Protein AF-A0A1J4W9E7-F1 (afdb_monomer_lite)

pLDDT: mean 83.33, std 12.16, range [41.5, 96.94]

Sequence (213 aa):
MGKENKIPTIEEMKEEALKIADGIPNLREKHKFMTEIRGITIEFSIIIEMCFNNLISATGKDLVMDHSKKEFHLVRGIRERENMPRFKT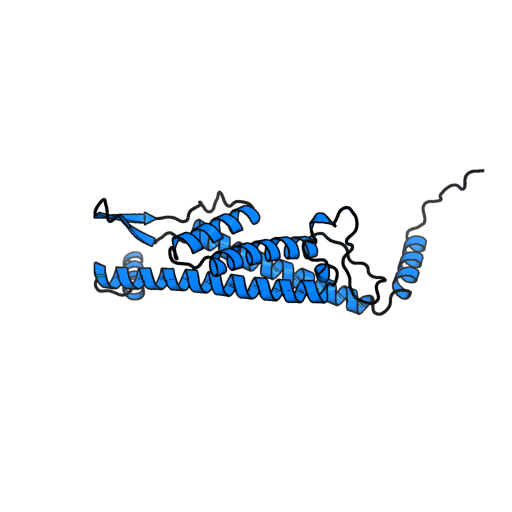KSRDMKKLIEDAFPKLGGEAKENLSVTLERFEALRDIFAHVPVKWDAQDLEFITDVPYKHFFKDQNWKNVLFANKEFVSNFQWLIDVILAYNQSILFKKEIYSRILLGKSQAEIQNEANGLKNE

Radius of gyration: 25.37 Å; chains: 1; bounding box: 59×33×89 Å

Secondary structure (DSSP, 8-state):
-----PPPPHHHHHHHHHHHHHTSTTHHHHHHHHHHHHHHHHHHHHHHHHHHHHHHHHS--EEEEETTTTEEEEEPPSS-GGG---HHHHHHHHHHHHHHH-TT--HHHHHHHHHHHHHHHHHHHHHHH--EETTSSS-EE--STTGGGG-SSGGGGBHHHHHHHHHHHHHHHHHHHHHHHHHHHHHHHHHHHHHHSS-HHHHHHHHHHTT--

Structure (mmCIF, N/CA/C/O backbone):
data_AF-A0A1J4W9E7-F1
#
_entry.id   AF-A0A1J4W9E7-F1
#
loop_
_atom_site.group_PDB
_atom_site.id
_atom_site.type_symbol
_atom_site.label_atom_id
_atom_site.label_alt_id
_atom_site.label_comp_id
_atom_site.label_asym_id
_atom_site.label_entity_id
_atom_site.label_seq_id
_atom_site.pdbx_PDB_ins_code
_atom_site.Cartn_x
_atom_site.Cartn_y
_atom_site.Cartn_z
_atom_site.occupancy
_atom_site.B_iso_or_equiv
_atom_site.auth_seq_id
_atom_site.auth_comp_id
_atom_site.auth_asym_id
_atom_site.auth_atom_id
_atom_site.pdbx_PDB_model_num
ATOM 1 N N . MET A 1 1 ? 24.518 -22.922 -46.795 1.00 41.50 1 MET A N 1
ATOM 2 C CA . MET A 1 1 ? 25.551 -22.635 -45.778 1.00 41.50 1 MET A CA 1
ATOM 3 C C . MET A 1 1 ? 24.892 -21.837 -44.670 1.00 41.50 1 MET A C 1
ATOM 5 O O . MET A 1 1 ? 24.574 -20.673 -44.883 1.00 41.50 1 MET A O 1
ATOM 9 N N . GLY A 1 2 ? 24.558 -22.491 -43.555 1.00 45.62 2 GLY A N 1
ATOM 10 C CA . GLY A 1 2 ? 24.018 -21.798 -42.386 1.00 45.62 2 GLY A CA 1
ATOM 11 C C . GLY A 1 2 ? 25.111 -20.912 -41.805 1.00 45.62 2 GLY A C 1
ATOM 12 O O . GLY A 1 2 ? 26.234 -21.381 -41.639 1.00 45.62 2 GLY A O 1
ATOM 13 N N . LYS A 1 3 ? 24.815 -19.633 -41.563 1.00 49.00 3 LYS A N 1
ATOM 14 C CA . LYS A 1 3 ? 25.707 -18.785 -40.772 1.00 49.00 3 LYS A CA 1
ATOM 15 C C . LYS A 1 3 ? 25.835 -19.456 -39.406 1.00 49.00 3 LYS A C 1
ATOM 17 O O . LYS A 1 3 ? 24.837 -19.569 -38.699 1.00 49.00 3 LYS A O 1
ATOM 22 N N . GLU A 1 4 ? 27.021 -19.956 -39.074 1.00 54.06 4 GLU A N 1
ATOM 23 C CA . GLU A 1 4 ? 27.336 -20.320 -37.697 1.00 54.06 4 GLU A CA 1
ATOM 24 C C . GLU A 1 4 ? 27.099 -19.064 -36.858 1.00 54.06 4 GLU A C 1
ATOM 26 O O . GLU A 1 4 ? 27.790 -18.057 -37.027 1.00 54.06 4 GLU A O 1
ATOM 31 N N . ASN A 1 5 ? 26.065 -19.088 -36.016 1.00 59.66 5 ASN A N 1
ATOM 32 C CA . ASN A 1 5 ? 25.833 -18.045 -35.028 1.00 59.66 5 ASN A CA 1
ATOM 33 C C . ASN A 1 5 ? 26.966 -18.145 -34.006 1.00 59.66 5 ASN A C 1
ATOM 35 O O . ASN A 1 5 ? 26.867 -18.856 -33.008 1.00 59.66 5 ASN A O 1
ATOM 39 N N . LYS A 1 6 ? 28.080 -17.485 -34.317 1.00 78.94 6 LYS A N 1
ATOM 40 C CA . LYS A 1 6 ? 29.224 -17.349 -33.428 1.00 78.94 6 LYS A CA 1
ATOM 41 C C . LYS A 1 6 ? 28.733 -16.625 -32.177 1.00 78.94 6 LYS A C 1
ATOM 43 O O . LYS A 1 6 ? 28.159 -15.544 -32.284 1.00 78.94 6 LYS A O 1
ATOM 48 N N . ILE A 1 7 ? 28.896 -17.252 -31.015 1.00 77.94 7 ILE A N 1
ATOM 49 C CA . ILE A 1 7 ? 28.555 -16.620 -29.739 1.00 77.94 7 ILE A CA 1
ATOM 50 C C . ILE A 1 7 ? 29.496 -15.414 -29.584 1.00 77.94 7 ILE A C 1
ATOM 52 O O . ILE A 1 7 ? 30.711 -15.617 -29.667 1.00 77.94 7 ILE A O 1
ATOM 56 N N . PRO A 1 8 ? 28.970 -14.187 -29.421 1.00 80.31 8 PRO A N 1
ATOM 57 C CA . PRO A 1 8 ? 29.802 -13.001 -29.280 1.00 80.31 8 PRO A CA 1
ATOM 58 C C . PRO A 1 8 ? 30.645 -13.075 -28.003 1.00 80.31 8 PRO A C 1
ATOM 60 O O . PRO A 1 8 ? 30.239 -13.651 -26.991 1.00 80.31 8 PRO A O 1
ATOM 63 N N . THR A 1 9 ? 31.841 -12.501 -28.067 1.00 90.00 9 THR A N 1
ATOM 64 C CA . THR A 1 9 ? 32.738 -12.336 -26.916 1.00 90.00 9 THR A CA 1
ATOM 65 C C . THR A 1 9 ? 32.177 -11.317 -25.919 1.00 90.00 9 THR A C 1
ATOM 67 O O . THR A 1 9 ? 31.312 -10.508 -26.257 1.00 90.00 9 THR A O 1
ATOM 70 N N . ILE A 1 10 ? 32.672 -11.327 -24.677 1.00 86.75 10 ILE A N 1
ATOM 71 C CA . ILE A 1 10 ? 32.229 -10.383 -23.634 1.00 86.75 10 ILE A CA 1
ATOM 72 C C . ILE A 1 10 ? 32.489 -8.936 -24.075 1.00 86.75 10 ILE A C 1
ATOM 74 O O . ILE A 1 10 ? 31.674 -8.047 -23.836 1.00 86.75 10 ILE A O 1
ATOM 78 N N . GLU A 1 11 ? 33.615 -8.707 -24.739 1.00 88.31 11 GLU A N 1
ATOM 79 C CA . GLU A 1 11 ? 34.043 -7.422 -25.271 1.00 88.31 11 GLU A CA 1
ATOM 80 C C . GLU A 1 11 ? 33.105 -6.941 -26.383 1.00 88.31 11 GLU A C 1
ATOM 82 O O . GLU A 1 11 ? 32.638 -5.804 -26.327 1.00 88.31 11 GLU A O 1
ATOM 87 N N . GLU A 1 12 ? 32.741 -7.816 -27.326 1.00 87.81 12 GLU A N 1
ATOM 88 C CA . GLU A 1 12 ? 31.766 -7.510 -28.384 1.00 87.81 12 GLU A CA 1
ATOM 89 C C . GLU A 1 12 ? 30.380 -7.202 -27.799 1.00 87.81 12 GLU A C 1
ATOM 91 O O . GLU A 1 12 ? 29.757 -6.207 -28.173 1.00 87.81 12 GLU A O 1
ATOM 96 N N . MET A 1 13 ? 29.925 -7.986 -26.814 1.00 86.06 13 MET A N 1
ATOM 97 C CA . MET A 1 13 ? 28.663 -7.728 -26.109 1.00 86.06 13 MET A CA 1
ATOM 98 C C . MET A 1 13 ? 28.687 -6.390 -25.360 1.00 86.06 13 MET A C 1
ATOM 100 O O . MET A 1 13 ? 27.683 -5.679 -25.319 1.00 86.06 13 MET A O 1
ATOM 104 N N . LYS A 1 14 ? 29.828 -6.026 -24.764 1.00 86.44 14 LYS A N 1
ATOM 105 C CA . LYS A 1 14 ? 30.004 -4.757 -24.051 1.00 86.44 14 LYS A CA 1
ATOM 106 C C . LYS A 1 14 ? 29.980 -3.568 -25.008 1.00 86.44 14 LYS A C 1
ATOM 108 O O . LYS A 1 14 ? 29.329 -2.570 -24.705 1.00 86.44 14 LYS A O 1
ATOM 113 N N . GLU A 1 15 ? 30.669 -3.656 -26.141 1.00 88.12 15 GLU A N 1
ATOM 114 C CA . GLU A 1 15 ? 30.650 -2.605 -27.163 1.00 88.12 15 GLU A CA 1
ATOM 115 C C . GLU A 1 15 ? 29.254 -2.411 -27.756 1.00 88.12 15 GLU A C 1
ATOM 117 O O . GLU A 1 15 ? 28.813 -1.277 -27.942 1.00 88.12 15 GLU A O 1
ATOM 122 N N . GLU A 1 16 ? 28.535 -3.500 -28.022 1.00 83.38 16 GLU A N 1
ATOM 123 C CA . GLU A 1 16 ? 27.165 -3.444 -28.528 1.00 83.38 16 GLU A CA 1
ATOM 124 C C . GLU A 1 16 ? 26.203 -2.847 -27.491 1.00 83.38 16 GLU A C 1
ATOM 126 O O . GLU A 1 16 ? 25.412 -1.963 -27.823 1.00 83.38 16 GLU A O 1
ATOM 131 N N . ALA A 1 17 ? 26.330 -3.225 -26.215 1.00 82.50 17 ALA A N 1
ATOM 132 C CA . ALA A 1 17 ? 25.547 -2.635 -25.130 1.00 82.50 17 ALA A CA 1
ATOM 133 C C . ALA A 1 17 ? 25.805 -1.127 -24.966 1.00 82.50 17 ALA A C 1
ATOM 135 O O . ALA A 1 17 ? 24.858 -0.370 -24.754 1.00 82.50 17 ALA A O 1
ATOM 136 N N . LEU A 1 18 ? 27.060 -0.680 -25.095 1.00 83.44 18 LEU A N 1
ATOM 137 C CA . LEU A 1 18 ? 27.412 0.744 -25.057 1.00 83.44 18 LEU A CA 1
ATOM 138 C C . LEU A 1 18 ? 26.816 1.504 -26.247 1.00 83.44 18 LEU A C 1
ATOM 140 O O . LEU A 1 18 ? 26.204 2.547 -26.045 1.00 83.44 18 LEU A O 1
ATOM 144 N N . LYS A 1 19 ? 26.892 0.948 -27.464 1.00 84.62 19 LYS A N 1
ATOM 145 C CA . LYS A 1 19 ? 26.264 1.547 -28.656 1.00 84.62 19 LYS A CA 1
ATOM 146 C C . LYS A 1 19 ? 24.752 1.705 -28.499 1.00 84.62 19 LYS A C 1
ATOM 148 O O . LYS A 1 19 ? 24.202 2.733 -28.885 1.00 84.62 19 LYS A O 1
ATOM 153 N N . ILE A 1 20 ? 24.079 0.703 -27.931 1.00 82.94 20 ILE A N 1
ATOM 154 C CA . ILE A 1 20 ? 22.640 0.772 -27.643 1.00 82.94 20 ILE A CA 1
ATOM 155 C C . ILE A 1 20 ? 22.362 1.841 -26.580 1.00 82.94 20 ILE A C 1
ATOM 157 O O . ILE A 1 20 ? 21.438 2.635 -26.741 1.00 82.94 20 ILE A O 1
ATOM 161 N N . ALA A 1 21 ? 23.164 1.884 -25.514 1.00 80.44 21 ALA A N 1
ATOM 162 C CA . ALA A 1 21 ? 23.003 2.843 -24.425 1.00 80.44 21 ALA A CA 1
ATOM 163 C C . ALA A 1 21 ? 23.175 4.299 -24.889 1.00 80.44 21 ALA A C 1
ATOM 165 O O . ALA A 1 21 ? 22.362 5.149 -24.523 1.00 80.44 21 ALA A O 1
ATOM 166 N N . ASP A 1 22 ? 24.175 4.570 -25.731 1.00 81.38 22 ASP A N 1
ATOM 167 C CA . ASP A 1 22 ? 24.447 5.899 -26.295 1.00 81.38 22 ASP A CA 1
ATOM 168 C C . ASP A 1 22 ? 23.319 6.387 -27.221 1.00 81.38 22 ASP A C 1
ATOM 170 O O . ASP A 1 22 ? 23.106 7.590 -27.372 1.00 81.38 22 ASP A O 1
ATOM 174 N N . GLY A 1 23 ? 22.554 5.463 -27.814 1.00 80.81 23 GLY A N 1
ATOM 175 C CA . GLY A 1 23 ? 21.396 5.769 -28.653 1.00 80.81 23 GLY A CA 1
ATOM 176 C C . GLY A 1 23 ? 20.126 6.159 -27.886 1.00 80.81 23 GLY A C 1
ATOM 177 O O . GLY A 1 23 ? 19.153 6.569 -28.518 1.00 80.81 23 GLY A O 1
ATOM 178 N N . ILE A 1 24 ? 20.100 6.040 -26.552 1.00 83.31 24 ILE A N 1
ATOM 179 C CA . ILE A 1 24 ? 18.907 6.308 -25.736 1.00 83.31 24 ILE A CA 1
ATOM 180 C C . ILE A 1 24 ? 19.019 7.685 -25.055 1.00 83.31 24 ILE A C 1
ATOM 182 O O . ILE A 1 24 ? 19.831 7.865 -24.141 1.00 83.31 24 ILE A O 1
ATOM 186 N N . PRO A 1 25 ? 18.153 8.657 -25.408 1.00 81.25 25 PRO A N 1
ATOM 187 C CA . PRO A 1 25 ? 18.175 9.979 -24.794 1.00 81.25 25 PRO A CA 1
ATOM 188 C C . PRO A 1 25 ? 17.954 9.923 -23.280 1.00 81.25 25 PRO A C 1
ATOM 190 O O . PRO A 1 25 ? 16.996 9.304 -22.798 1.00 81.25 25 PRO A O 1
ATOM 193 N N . ASN A 1 26 ? 18.826 10.615 -22.541 1.00 85.31 26 ASN A N 1
ATOM 194 C CA . ASN A 1 26 ? 18.775 10.778 -21.085 1.00 85.31 26 ASN A CA 1
ATOM 195 C C . ASN A 1 26 ? 18.717 9.448 -20.308 1.00 85.31 26 ASN A C 1
ATOM 197 O O . ASN A 1 26 ? 18.162 9.391 -19.208 1.00 85.31 26 ASN A O 1
ATOM 201 N N . LEU A 1 27 ? 19.302 8.368 -20.847 1.00 87.88 27 LEU A N 1
ATOM 202 C CA . LEU A 1 27 ? 19.257 7.031 -20.243 1.00 87.88 27 LEU A CA 1
ATOM 203 C C . LEU A 1 27 ? 19.710 7.022 -18.777 1.00 87.88 27 LEU A C 1
ATOM 205 O O . LEU A 1 27 ? 19.062 6.407 -17.933 1.00 87.88 27 LEU A O 1
ATOM 209 N N . ARG A 1 28 ? 20.795 7.738 -18.452 1.00 86.31 28 ARG A N 1
ATOM 210 C CA . ARG A 1 28 ? 21.319 7.824 -17.079 1.00 86.31 28 ARG A CA 1
ATOM 211 C C . ARG A 1 28 ? 20.309 8.445 -16.111 1.00 86.31 28 ARG A C 1
ATOM 213 O O . ARG A 1 28 ? 20.156 7.953 -14.994 1.00 86.31 28 ARG A O 1
ATOM 220 N N . GLU A 1 29 ? 19.626 9.506 -16.529 1.00 89.62 29 GLU A N 1
ATOM 221 C CA . GLU A 1 29 ? 18.614 10.193 -15.720 1.00 89.62 29 GLU A CA 1
ATOM 222 C C . GLU A 1 29 ? 17.372 9.319 -15.548 1.00 89.62 29 GLU A C 1
ATOM 224 O O . GLU A 1 29 ? 16.925 9.108 -14.420 1.00 89.62 29 GLU A O 1
ATOM 229 N N . LYS A 1 30 ? 16.886 8.715 -16.641 1.00 90.69 30 LYS A N 1
ATOM 230 C CA . LYS A 1 30 ? 15.777 7.751 -16.626 1.00 90.69 30 LYS A CA 1
ATOM 231 C C . LYS A 1 30 ? 16.063 6.571 -15.698 1.00 90.69 30 LYS A C 1
ATOM 233 O O . LYS A 1 30 ? 15.209 6.188 -14.904 1.00 90.69 30 LYS A O 1
ATOM 238 N N . HIS A 1 31 ? 17.270 6.008 -15.762 1.00 91.38 31 HIS A N 1
ATOM 239 C CA . HIS A 1 31 ? 17.676 4.891 -14.912 1.00 91.38 31 HIS A CA 1
ATOM 240 C C . HIS A 1 31 ? 17.726 5.285 -13.431 1.00 91.38 31 HIS A C 1
ATOM 242 O O . HIS A 1 31 ? 17.211 4.557 -12.578 1.00 91.38 31 HIS A O 1
ATOM 248 N N . LYS A 1 32 ? 18.318 6.446 -13.114 1.00 92.12 32 LYS A N 1
ATOM 249 C CA . LYS A 1 32 ? 18.359 6.975 -11.743 1.00 92.12 32 LYS A CA 1
ATOM 250 C C . LYS A 1 32 ? 16.943 7.162 -11.191 1.00 92.12 32 LYS A C 1
ATOM 252 O O . LYS A 1 32 ? 16.646 6.654 -10.115 1.00 92.12 32 LYS A O 1
ATOM 257 N N . PHE A 1 33 ? 16.070 7.798 -11.968 1.00 92.50 33 PHE A N 1
ATOM 258 C CA . PHE A 1 33 ? 14.671 8.023 -11.617 1.00 92.50 33 PHE A CA 1
ATOM 259 C C . PHE A 1 33 ? 13.895 6.715 -11.392 1.00 92.50 33 PHE A C 1
ATOM 261 O O . PHE A 1 33 ? 13.220 6.571 -10.375 1.00 92.50 33 PHE A O 1
ATOM 268 N N . MET A 1 34 ? 14.034 5.721 -12.280 1.00 94.31 34 MET A N 1
ATOM 269 C CA . MET A 1 34 ? 13.391 4.411 -12.088 1.00 94.31 34 MET A CA 1
ATOM 270 C C . MET A 1 34 ? 13.856 3.705 -10.821 1.00 94.31 34 MET A C 1
ATOM 272 O O . MET A 1 34 ? 13.045 3.092 -10.128 1.00 94.31 34 MET A O 1
ATOM 276 N N . THR A 1 35 ? 15.160 3.750 -10.549 1.00 93.12 35 THR A N 1
ATOM 277 C CA . THR A 1 35 ? 15.745 3.108 -9.367 1.00 93.12 35 THR A CA 1
ATOM 278 C C . THR A 1 35 ? 15.177 3.732 -8.096 1.00 93.12 35 THR A C 1
ATOM 280 O O . THR A 1 35 ? 14.762 3.013 -7.190 1.00 93.12 35 THR A O 1
ATOM 283 N N . GLU A 1 36 ? 15.097 5.062 -8.061 1.00 95.06 36 GLU A N 1
ATOM 284 C CA . GLU A 1 36 ? 14.539 5.821 -6.944 1.00 95.06 36 GLU A CA 1
ATOM 285 C C . GLU A 1 36 ? 13.058 5.497 -6.714 1.00 95.06 36 GLU A C 1
ATOM 287 O O . GLU A 1 36 ? 12.685 5.094 -5.615 1.00 95.06 36 GLU A O 1
ATOM 292 N N . ILE A 1 37 ? 12.221 5.571 -7.754 1.00 95.31 37 ILE A N 1
ATOM 293 C CA . ILE A 1 37 ? 10.780 5.307 -7.615 1.00 95.31 37 ILE A CA 1
ATOM 294 C C . ILE A 1 37 ? 10.500 3.867 -7.198 1.00 95.31 37 ILE A C 1
ATOM 296 O O . ILE A 1 37 ? 9.629 3.627 -6.361 1.00 95.31 37 ILE A O 1
ATOM 300 N N . ARG A 1 38 ? 11.230 2.892 -7.749 1.00 95.00 38 ARG A N 1
ATOM 301 C CA . ARG A 1 38 ? 11.085 1.496 -7.318 1.00 95.00 38 ARG A CA 1
ATOM 302 C C . ARG A 1 38 ? 11.492 1.321 -5.859 1.00 95.00 38 ARG A C 1
ATOM 304 O O . ARG A 1 38 ? 10.791 0.620 -5.135 1.00 95.00 38 ARG A O 1
ATOM 311 N N . GLY A 1 39 ? 12.564 1.986 -5.422 1.00 94.19 39 GLY A N 1
ATOM 312 C CA . GLY A 1 39 ? 12.974 2.020 -4.017 1.00 94.19 39 GLY A CA 1
ATOM 313 C C . GLY A 1 39 ? 11.869 2.559 -3.107 1.00 94.19 39 GLY A C 1
ATOM 314 O O . GLY A 1 39 ? 11.447 1.861 -2.188 1.00 94.19 39 GLY A O 1
ATOM 315 N N . ILE A 1 40 ? 11.328 3.738 -3.431 1.00 94.00 40 ILE A N 1
ATOM 316 C CA . ILE A 1 40 ? 10.219 4.371 -2.695 1.00 94.00 40 ILE A CA 1
ATOM 317 C C . ILE A 1 40 ? 8.986 3.462 -2.669 1.00 94.00 40 ILE A C 1
ATOM 319 O O . ILE A 1 40 ? 8.365 3.269 -1.626 1.00 94.00 40 ILE A O 1
ATOM 323 N N . THR A 1 41 ? 8.639 2.856 -3.805 1.00 94.81 41 THR A N 1
ATOM 324 C CA . THR A 1 41 ? 7.473 1.969 -3.914 1.00 94.81 41 THR A CA 1
ATOM 325 C C . THR A 1 41 ? 7.607 0.747 -3.008 1.00 94.81 41 THR A C 1
ATOM 327 O O . THR A 1 41 ? 6.644 0.357 -2.340 1.00 94.81 41 THR A O 1
ATOM 330 N N . ILE A 1 42 ? 8.801 0.149 -2.950 1.00 93.12 42 ILE A N 1
ATOM 331 C CA . ILE A 1 42 ? 9.104 -0.970 -2.051 1.00 93.12 42 ILE A CA 1
ATOM 332 C C . ILE A 1 42 ? 9.001 -0.517 -0.594 1.00 93.12 42 ILE A C 1
ATOM 334 O O . ILE A 1 42 ? 8.322 -1.175 0.192 1.00 93.12 42 ILE A O 1
ATOM 338 N N . GLU A 1 43 ? 9.622 0.607 -0.241 1.00 94.56 43 GLU A N 1
ATOM 339 C CA . GLU A 1 43 ? 9.603 1.149 1.119 1.00 94.56 43 GLU A CA 1
ATOM 340 C C . GLU A 1 43 ? 8.172 1.410 1.605 1.00 94.56 43 GLU A C 1
ATOM 342 O O . GLU A 1 43 ? 7.757 0.898 2.645 1.00 94.56 43 GLU A O 1
ATOM 347 N N . PHE A 1 44 ? 7.367 2.116 0.812 1.00 96.44 44 PHE A N 1
ATOM 348 C CA . PHE A 1 44 ? 5.974 2.422 1.143 1.00 96.44 44 PHE A CA 1
ATOM 349 C C . PHE A 1 44 ? 5.111 1.161 1.234 1.00 96.44 44 PHE A C 1
ATOM 351 O O . PHE A 1 44 ? 4.266 1.042 2.126 1.00 96.44 44 PHE A O 1
ATOM 358 N N . SER A 1 45 ? 5.359 0.177 0.366 1.00 94.00 45 SER A N 1
ATOM 359 C CA . SER A 1 45 ? 4.699 -1.130 0.446 1.00 94.00 45 SER A CA 1
ATOM 360 C C . SER A 1 45 ? 5.036 -1.865 1.742 1.00 94.00 45 SER A C 1
ATOM 362 O O . SER A 1 45 ? 4.140 -2.437 2.364 1.00 94.00 45 SER A O 1
ATOM 364 N N . ILE A 1 46 ? 6.299 -1.824 2.178 1.00 92.69 46 ILE A N 1
ATOM 365 C CA . ILE A 1 46 ? 6.739 -2.412 3.448 1.00 92.69 46 ILE A CA 1
ATOM 366 C C . ILE A 1 46 ? 6.068 -1.702 4.624 1.00 92.69 46 ILE A C 1
ATOM 368 O O . ILE A 1 46 ? 5.564 -2.381 5.515 1.00 92.69 46 ILE A O 1
ATOM 372 N N . ILE A 1 47 ? 5.996 -0.368 4.616 1.00 93.50 47 ILE A N 1
ATOM 373 C CA . ILE A 1 47 ? 5.337 0.410 5.676 1.00 93.50 47 ILE A CA 1
ATOM 374 C C . ILE A 1 47 ? 3.869 -0.010 5.821 1.00 93.50 47 ILE A C 1
ATOM 376 O O . ILE A 1 47 ? 3.450 -0.382 6.919 1.00 93.50 47 ILE A O 1
ATOM 380 N N . ILE A 1 48 ? 3.100 -0.033 4.725 1.00 93.38 48 ILE A N 1
ATOM 381 C CA . ILE A 1 48 ? 1.697 -0.486 4.747 1.00 93.38 48 ILE A CA 1
ATOM 382 C C . ILE A 1 48 ? 1.598 -1.925 5.252 1.00 93.38 48 ILE A C 1
ATOM 384 O O . ILE A 1 48 ? 0.752 -2.239 6.090 1.00 93.38 48 ILE A O 1
ATOM 388 N N . GLU A 1 49 ? 2.474 -2.810 4.781 1.00 91.25 49 GLU A N 1
ATOM 389 C CA . GLU A 1 49 ? 2.465 -4.210 5.187 1.00 91.25 49 GLU A CA 1
ATOM 390 C C . GLU A 1 49 ? 2.787 -4.389 6.679 1.00 91.25 49 GLU A C 1
ATOM 392 O O . GLU A 1 49 ? 2.150 -5.201 7.353 1.00 91.25 49 GLU A O 1
ATOM 397 N N . MET A 1 50 ? 3.716 -3.606 7.226 1.00 89.88 50 MET A N 1
ATOM 398 C CA . MET A 1 50 ? 4.020 -3.571 8.657 1.00 89.88 50 MET A CA 1
ATOM 399 C C . MET A 1 50 ? 2.845 -3.029 9.470 1.00 89.88 50 MET A C 1
ATOM 401 O O . MET A 1 50 ? 2.506 -3.609 10.505 1.00 89.88 50 MET A O 1
ATOM 405 N N . CYS A 1 51 ? 2.184 -1.969 8.998 1.00 89.00 51 CYS A N 1
ATOM 406 C CA . CYS A 1 51 ? 0.960 -1.457 9.607 1.00 89.00 51 CYS A CA 1
ATOM 407 C C . CYS A 1 51 ? -0.120 -2.541 9.646 1.00 89.00 51 CYS A C 1
ATOM 409 O O . CYS A 1 51 ? -0.640 -2.836 10.719 1.00 89.00 51 CYS A O 1
ATOM 411 N N . PHE A 1 52 ? -0.400 -3.211 8.526 1.00 89.25 52 PHE A N 1
ATOM 412 C CA . PHE A 1 52 ? -1.349 -4.324 8.493 1.00 89.25 52 PHE A CA 1
ATOM 413 C C . PHE A 1 52 ? -0.939 -5.449 9.437 1.00 89.25 52 PHE A C 1
ATOM 415 O O . PHE A 1 52 ? -1.784 -5.958 10.165 1.00 89.25 52 PHE A O 1
ATOM 422 N N . ASN A 1 53 ? 0.344 -5.818 9.488 1.00 86.44 53 ASN A N 1
ATOM 423 C CA . ASN A 1 53 ? 0.808 -6.860 10.399 1.00 86.44 53 ASN A CA 1
ATOM 424 C C . ASN A 1 53 ? 0.522 -6.515 11.853 1.00 86.44 53 ASN A C 1
ATOM 426 O O . ASN A 1 53 ? -0.028 -7.334 12.591 1.00 86.44 53 ASN A O 1
ATOM 430 N N . ASN A 1 54 ? 0.874 -5.299 12.255 1.00 82.69 54 ASN A N 1
ATOM 431 C CA . ASN A 1 54 ? 0.625 -4.820 13.603 1.00 82.69 54 ASN A CA 1
ATOM 432 C C . ASN A 1 54 ? -0.869 -4.787 13.896 1.00 82.69 54 ASN A C 1
ATOM 434 O O . ASN A 1 54 ? -1.283 -5.217 14.967 1.00 82.69 54 ASN A O 1
ATOM 438 N N . LEU A 1 55 ? -1.695 -4.355 12.949 1.00 80.19 55 LEU A N 1
ATOM 439 C CA . LEU A 1 55 ? -3.119 -4.227 13.210 1.00 80.19 55 LEU A CA 1
ATOM 440 C C . LEU A 1 55 ? -3.814 -5.587 13.258 1.00 80.19 55 LEU A C 1
ATOM 442 O O . LEU A 1 55 ? -4.529 -5.897 14.205 1.00 80.19 55 LEU A O 1
ATOM 446 N N . ILE A 1 56 ? -3.549 -6.455 12.301 1.00 80.25 56 ILE A N 1
ATOM 447 C CA . ILE A 1 56 ? -4.180 -7.772 12.223 1.00 80.25 56 ILE A CA 1
ATOM 448 C C . ILE A 1 56 ? -3.745 -8.659 13.398 1.00 80.25 56 ILE A C 1
ATOM 450 O O . ILE A 1 56 ? -4.552 -9.451 13.877 1.00 80.25 56 ILE A O 1
ATOM 454 N N . SER A 1 57 ? -2.508 -8.507 13.890 1.00 74.38 57 SER A N 1
ATOM 455 C CA . SER A 1 57 ? -1.971 -9.349 14.970 1.00 74.38 57 SER A CA 1
ATOM 456 C C . SER A 1 57 ? -2.030 -8.746 16.373 1.00 74.38 57 SER A C 1
ATOM 458 O O . SER A 1 57 ? -2.075 -9.482 17.359 1.00 74.38 57 SER A O 1
ATOM 460 N N . ALA A 1 58 ? -2.008 -7.418 16.493 1.00 65.25 58 ALA A N 1
ATOM 461 C CA . ALA A 1 58 ? -1.898 -6.717 17.772 1.00 65.25 58 ALA A CA 1
ATOM 462 C C . ALA A 1 58 ? -3.044 -5.735 18.047 1.00 65.25 58 ALA A C 1
ATOM 464 O O . ALA A 1 58 ? -3.143 -5.261 19.185 1.00 65.25 58 ALA A O 1
ATOM 465 N N . THR A 1 59 ? -3.950 -5.473 17.090 1.00 54.38 59 THR A N 1
ATOM 466 C CA . THR A 1 59 ? -5.223 -4.804 17.409 1.00 54.38 59 THR A CA 1
ATOM 467 C C . THR A 1 59 ? -6.095 -5.775 18.182 1.00 54.38 59 THR A C 1
ATOM 469 O O . THR A 1 59 ? -6.910 -6.501 17.629 1.00 54.38 59 THR A O 1
ATOM 472 N N . GLY A 1 60 ? -5.820 -5.870 19.474 1.00 45.00 60 GLY A N 1
ATOM 473 C CA . GLY A 1 60 ? -6.430 -6.897 20.289 1.00 45.00 60 GLY A CA 1
ATOM 474 C C . GLY A 1 60 ? -5.782 -7.136 21.651 1.00 45.00 60 GLY A C 1
ATOM 475 O O . GLY A 1 60 ? -5.656 -8.245 22.160 1.00 45.00 60 GLY A O 1
ATOM 476 N N . LYS A 1 61 ? -5.361 -6.060 22.292 1.00 52.38 61 LYS A N 1
ATOM 477 C CA . LYS A 1 61 ? -5.613 -5.974 23.729 1.00 52.38 61 LYS A CA 1
ATOM 478 C C . LYS A 1 61 ? -6.720 -4.953 23.890 1.00 52.38 61 LYS A C 1
ATOM 480 O O . LYS A 1 61 ? -6.464 -3.854 24.371 1.00 52.38 61 LYS A O 1
ATOM 485 N N . ASP A 1 62 ? -7.868 -5.228 23.278 1.00 53.88 62 ASP A N 1
ATOM 486 C CA . ASP A 1 62 ? -9.058 -4.405 23.452 1.00 53.88 62 ASP A CA 1
ATOM 487 C C . ASP A 1 62 ? -9.997 -5.156 24.384 1.00 53.88 62 ASP A C 1
ATOM 489 O O . ASP A 1 62 ? -10.267 -6.342 24.182 1.00 53.88 62 ASP A O 1
ATOM 493 N N . LEU A 1 63 ? -10.413 -4.476 25.448 1.00 56.25 63 LEU A N 1
ATOM 494 C CA . LEU A 1 63 ? -11.385 -4.994 26.391 1.00 56.25 63 LEU A CA 1
ATOM 495 C C . LEU A 1 63 ? -12.759 -4.709 25.782 1.00 56.25 63 LEU A C 1
ATOM 497 O O . LEU A 1 63 ? -13.214 -3.567 25.763 1.00 56.25 63 LEU A O 1
ATOM 501 N N . VAL A 1 64 ? -13.390 -5.724 25.205 1.00 57.12 64 VAL A N 1
ATOM 502 C CA . VAL A 1 64 ? -14.708 -5.597 24.584 1.00 57.12 64 VAL A CA 1
ATOM 503 C C . VAL A 1 64 ? -15.742 -6.162 25.540 1.00 57.12 64 VAL A C 1
ATOM 505 O O . VAL A 1 64 ? -15.627 -7.306 25.971 1.00 57.12 64 VAL A O 1
ATOM 508 N N . MET A 1 65 ? -16.751 -5.363 25.875 1.00 55.50 65 MET A N 1
ATOM 509 C CA . MET A 1 65 ? -17.886 -5.840 26.654 1.00 55.50 65 MET A CA 1
ATOM 510 C C . MET A 1 65 ? -18.828 -6.630 25.739 1.00 55.50 65 MET A C 1
ATOM 512 O O . MET A 1 65 ? -19.405 -6.072 24.805 1.00 55.50 65 MET A O 1
ATOM 516 N N . ASP A 1 66 ? -19.005 -7.920 26.003 1.00 59.41 66 ASP A N 1
ATOM 517 C CA . ASP A 1 66 ? -20.128 -8.679 25.465 1.00 59.41 66 ASP A CA 1
ATOM 518 C C . ASP A 1 66 ? -21.380 -8.252 26.236 1.00 59.41 66 ASP A C 1
ATOM 520 O O . ASP A 1 66 ? -21.591 -8.637 27.385 1.00 59.41 66 ASP A O 1
ATOM 524 N N . HIS A 1 67 ? -22.216 -7.421 25.613 1.00 53.34 67 HIS A N 1
ATOM 525 C CA . HIS A 1 67 ? -23.449 -6.929 26.229 1.00 53.34 67 HIS A CA 1
ATOM 526 C C . HIS A 1 67 ? -24.475 -8.037 26.504 1.00 53.34 67 HIS A C 1
ATOM 528 O O . HIS A 1 67 ? -25.289 -7.889 27.415 1.00 53.34 67 HIS A O 1
ATOM 534 N N . SER A 1 68 ? -24.440 -9.136 25.745 1.00 59.12 68 SER A N 1
ATOM 535 C CA . SER A 1 68 ? -25.358 -10.264 25.924 1.00 59.12 68 SER A CA 1
ATOM 536 C C . SER A 1 68 ? -24.978 -11.117 27.133 1.00 59.12 68 SER A C 1
ATOM 538 O O . SER A 1 68 ? -25.855 -11.567 27.868 1.00 59.12 68 SER A O 1
ATOM 540 N N . LYS A 1 69 ? -23.673 -11.270 27.384 1.00 67.69 69 LYS A N 1
ATOM 541 C CA . LYS A 1 69 ? -23.128 -12.046 28.509 1.00 67.69 69 LYS A CA 1
ATOM 542 C C . LYS A 1 69 ? -22.734 -11.198 29.715 1.00 67.69 69 LYS A C 1
ATOM 544 O O . LYS A 1 69 ? -22.510 -11.742 30.786 1.00 67.69 69 LYS A O 1
ATOM 549 N N . LYS A 1 70 ? -22.690 -9.871 29.561 1.00 70.31 70 LYS A N 1
ATOM 550 C CA . LYS A 1 70 ? -22.177 -8.901 30.546 1.00 70.31 70 LYS A CA 1
ATOM 551 C C . LYS A 1 70 ? -20.729 -9.185 30.975 1.00 70.31 70 LYS A C 1
ATOM 553 O O . LYS A 1 70 ? -20.353 -8.894 32.106 1.00 70.31 70 LYS A O 1
ATOM 558 N N . GLU A 1 71 ? -19.918 -9.722 30.069 1.00 59.97 71 GLU A N 1
ATOM 559 C CA . GLU A 1 71 ? -18.520 -10.086 30.322 1.00 59.97 71 GLU A CA 1
ATOM 560 C C . GLU A 1 71 ? -17.562 -9.217 29.508 1.00 59.97 71 GLU A C 1
ATOM 562 O O . GLU A 1 71 ? -17.909 -8.708 28.443 1.00 59.97 71 GLU A O 1
ATOM 567 N N . PHE A 1 72 ? -16.335 -9.061 30.004 1.00 57.94 72 PHE A N 1
ATOM 568 C CA . PHE A 1 72 ? -15.259 -8.393 29.282 1.00 57.94 72 PHE A CA 1
ATOM 569 C C . PHE A 1 72 ? -14.358 -9.427 28.613 1.00 57.94 72 PHE A C 1
ATOM 571 O O . PHE A 1 72 ? -13.687 -10.210 29.284 1.00 57.94 72 PHE A O 1
ATOM 578 N N . HIS A 1 73 ? -14.299 -9.400 27.286 1.00 56.78 73 HIS A N 1
ATOM 579 C CA . HIS A 1 73 ? -13.387 -10.225 26.510 1.00 56.78 73 HIS A CA 1
ATOM 580 C C . HIS A 1 73 ? -12.182 -9.416 26.063 1.00 56.78 73 HIS A C 1
ATOM 582 O O . HIS A 1 73 ? -12.304 -8.311 25.537 1.00 56.78 73 HIS A O 1
ATOM 588 N N . LEU A 1 74 ? -11.007 -10.018 26.214 1.00 59.09 74 LEU A N 1
ATOM 589 C CA . LEU A 1 74 ? -9.790 -9.522 25.598 1.00 59.09 74 LEU A CA 1
ATOM 590 C C . LEU A 1 74 ? -9.742 -10.081 24.175 1.00 59.09 74 LEU A C 1
ATOM 592 O O . LEU A 1 74 ? -9.295 -11.206 23.946 1.00 59.09 74 LEU A O 1
ATOM 596 N N . VAL A 1 75 ? -10.276 -9.326 23.221 1.00 56.38 75 VAL A N 1
ATOM 597 C CA . VAL A 1 75 ? -10.234 -9.727 21.810 1.00 56.38 75 VAL A CA 1
ATOM 598 C C . VAL A 1 75 ? -8.795 -9.576 21.363 1.00 56.38 75 VAL A C 1
ATOM 600 O O . VAL A 1 75 ? -8.298 -8.467 21.465 1.00 56.38 75 VAL A O 1
ATOM 603 N N . ARG A 1 76 ? -8.131 -10.652 20.919 1.00 58.09 76 ARG A N 1
ATOM 604 C CA . ARG A 1 76 ? -6.832 -10.598 20.221 1.00 58.09 76 ARG A CA 1
ATOM 605 C C . ARG A 1 76 ? -7.050 -10.229 18.755 1.00 58.09 76 ARG A C 1
ATOM 607 O O . ARG A 1 76 ? -8.164 -10.364 18.258 1.00 58.09 76 ARG A O 1
ATOM 614 N N . GLY A 1 77 ? -6.004 -9.734 18.086 1.00 63.56 77 GLY A N 1
ATOM 615 C CA . GLY A 1 77 ? -6.071 -9.455 16.652 1.00 63.56 77 GLY A CA 1
ATOM 616 C C . GLY A 1 77 ? -6.631 -10.658 15.890 1.00 63.56 77 GLY A C 1
ATOM 617 O O . GLY A 1 77 ? -6.525 -11.796 16.345 1.00 63.56 77 GLY A O 1
ATOM 618 N N . ILE A 1 78 ? -7.255 -10.418 14.740 1.00 73.56 78 ILE A N 1
ATOM 619 C CA . ILE A 1 78 ? -7.939 -11.463 13.962 1.00 73.56 78 ILE A CA 1
ATOM 620 C C . ILE A 1 78 ? -7.003 -12.573 13.451 1.00 73.56 78 ILE A C 1
ATOM 622 O O . ILE A 1 78 ? -7.491 -13.586 12.951 1.00 73.56 78 ILE A O 1
ATOM 626 N N . ARG A 1 79 ? -5.675 -12.411 13.571 1.00 73.69 79 ARG A N 1
ATOM 627 C CA . ARG A 1 79 ? -4.687 -13.476 13.341 1.00 73.69 79 ARG A CA 1
ATOM 628 C C . ARG A 1 79 ? -3.558 -13.454 14.362 1.00 73.69 79 ARG A C 1
ATOM 630 O O . ARG A 1 79 ? -3.248 -12.431 14.961 1.00 73.69 79 ARG A O 1
ATOM 637 N N . GLU A 1 80 ? -2.883 -14.587 14.496 1.00 71.31 80 GLU A N 1
ATOM 638 C CA . GLU A 1 80 ? -1.635 -14.691 15.250 1.00 71.31 80 GLU A CA 1
ATOM 639 C C . GLU A 1 80 ? -0.440 -14.193 14.428 1.00 71.31 80 GLU A C 1
ATOM 641 O O . GLU A 1 80 ? -0.421 -14.316 13.202 1.00 71.31 80 GLU A O 1
ATOM 646 N N . ARG A 1 81 ? 0.594 -13.674 15.107 1.00 72.12 81 ARG A N 1
ATOM 647 C CA . ARG A 1 81 ? 1.821 -13.172 14.455 1.00 72.12 81 ARG A CA 1
ATOM 648 C C . ARG A 1 81 ? 2.550 -14.234 13.634 1.00 72.12 81 ARG A C 1
ATOM 650 O O . ARG A 1 81 ? 3.142 -13.900 12.614 1.00 72.12 81 ARG A O 1
ATOM 657 N N . GLU A 1 82 ? 2.504 -15.487 14.071 1.00 73.12 82 GLU A N 1
ATOM 658 C CA . GLU A 1 82 ? 3.183 -16.609 13.410 1.00 73.12 82 GLU A CA 1
ATOM 659 C C . GLU A 1 82 ? 2.452 -17.067 12.135 1.00 73.12 82 GLU A C 1
ATOM 661 O O . GLU A 1 82 ? 3.062 -17.657 11.251 1.00 73.12 82 GLU A O 1
ATOM 666 N N . ASN A 1 83 ? 1.169 -16.711 11.986 1.00 77.12 83 ASN A N 1
ATOM 667 C CA . ASN A 1 83 ? 0.290 -17.145 10.896 1.00 77.12 83 ASN A CA 1
ATOM 668 C C . ASN A 1 83 ? -0.140 -15.976 9.990 1.00 77.12 83 ASN A C 1
ATOM 670 O O . ASN A 1 83 ? -1.292 -15.884 9.547 1.00 77.12 83 ASN A O 1
ATOM 674 N N . MET A 1 84 ? 0.785 -15.050 9.724 1.00 80.81 84 MET A N 1
ATOM 675 C CA . MET A 1 84 ? 0.501 -13.869 8.910 1.00 80.81 84 MET A CA 1
ATOM 676 C C . MET A 1 84 ? 0.419 -14.220 7.416 1.00 80.81 84 MET A C 1
ATOM 678 O O . MET A 1 84 ? 1.360 -14.785 6.858 1.00 80.81 84 MET A O 1
ATOM 682 N N . PRO A 1 85 ? -0.693 -13.887 6.734 1.00 83.88 85 PRO A N 1
ATOM 683 C CA . PRO A 1 85 ? -0.927 -14.324 5.365 1.00 83.88 85 PRO A CA 1
ATOM 684 C C . PRO A 1 85 ? -0.193 -13.421 4.362 1.00 83.88 85 PRO A C 1
ATOM 686 O O . PRO A 1 85 ? 0.524 -12.503 4.741 1.00 83.88 85 PRO A O 1
ATOM 689 N N . ARG A 1 86 ? -0.379 -13.642 3.057 1.00 87.81 86 ARG A N 1
ATOM 690 C CA . ARG A 1 86 ? 0.156 -12.750 2.008 1.00 87.81 86 ARG A CA 1
ATOM 691 C C . ARG A 1 86 ? -0.567 -11.397 1.984 1.00 87.81 86 ARG A C 1
ATOM 693 O O . ARG A 1 86 ? -1.706 -11.296 2.439 1.00 87.81 86 ARG A O 1
ATOM 700 N N . PHE A 1 87 ? 0.063 -10.383 1.383 1.00 84.88 87 PHE A N 1
ATOM 701 C CA . PHE A 1 87 ? -0.435 -8.999 1.331 1.00 84.88 87 PHE A CA 1
ATOM 702 C C . PHE A 1 87 ? -1.906 -8.872 0.904 1.00 84.88 87 PHE A C 1
ATOM 704 O O . PHE A 1 87 ? -2.686 -8.216 1.587 1.00 84.88 87 PHE A O 1
ATOM 711 N N . LYS A 1 88 ? -2.321 -9.569 -0.160 1.00 86.31 88 LYS A N 1
ATOM 712 C CA . LYS A 1 88 ? -3.714 -9.567 -0.640 1.00 86.31 88 LYS A CA 1
ATOM 713 C C . LYS A 1 88 ? -4.721 -9.991 0.434 1.00 86.31 88 LYS A C 1
ATOM 715 O O . LYS A 1 88 ? -5.790 -9.403 0.566 1.00 86.31 88 LYS A O 1
ATOM 720 N N . THR A 1 89 ? -4.385 -11.008 1.223 1.00 86.25 89 THR A N 1
ATOM 721 C CA . THR A 1 89 ? -5.230 -11.449 2.338 1.00 86.25 89 THR A CA 1
ATOM 722 C C . THR A 1 89 ? -5.201 -10.428 3.473 1.00 86.25 89 THR A C 1
ATOM 724 O O . THR A 1 89 ? -6.262 -10.103 3.992 1.00 86.25 89 THR A O 1
ATOM 727 N N . LYS A 1 90 ? -4.031 -9.848 3.790 1.00 88.56 90 LYS A N 1
ATOM 728 C CA . LYS A 1 90 ? -3.918 -8.766 4.788 1.00 88.56 90 LYS A CA 1
ATOM 729 C C . LYS A 1 90 ? -4.785 -7.558 4.427 1.00 88.56 90 LYS A C 1
ATOM 731 O O . LYS A 1 90 ? -5.457 -7.014 5.290 1.00 88.56 90 LYS A O 1
ATOM 736 N N . SER A 1 91 ? -4.812 -7.172 3.154 1.00 88.81 91 SER A N 1
ATOM 737 C CA . SER A 1 91 ? -5.657 -6.089 2.640 1.00 88.81 91 SER A CA 1
ATOM 738 C C . SER A 1 91 ? -7.149 -6.355 2.894 1.00 88.81 91 SER A C 1
ATOM 740 O O . SER A 1 91 ? -7.855 -5.503 3.432 1.00 88.81 91 SER A O 1
ATOM 742 N N . ARG A 1 92 ? -7.621 -7.579 2.619 1.00 88.88 92 ARG A N 1
ATOM 743 C CA . ARG A 1 92 ? -9.008 -7.994 2.908 1.00 88.88 92 ARG A CA 1
ATOM 744 C C . ARG A 1 92 ? -9.321 -8.009 4.401 1.00 88.88 92 ARG A C 1
ATOM 746 O O . ARG A 1 92 ? -10.387 -7.557 4.806 1.00 88.88 92 ARG A O 1
ATOM 753 N N . ASP A 1 93 ? -8.397 -8.526 5.201 1.00 87.50 93 ASP A N 1
ATOM 754 C CA . ASP A 1 93 ? -8.514 -8.561 6.657 1.00 87.50 93 ASP A CA 1
ATOM 755 C C . ASP A 1 93 ? -8.590 -7.142 7.240 1.00 87.50 93 ASP A C 1
ATOM 757 O O . ASP A 1 93 ? -9.455 -6.859 8.067 1.00 87.50 93 ASP A O 1
ATOM 761 N N . MET A 1 94 ? -7.740 -6.226 6.764 1.00 86.81 94 MET A N 1
ATOM 762 C CA . MET A 1 94 ? -7.754 -4.823 7.177 1.00 86.81 94 MET A CA 1
ATOM 763 C C . MET A 1 94 ? -9.053 -4.127 6.772 1.00 86.81 94 MET A C 1
ATOM 765 O O . MET A 1 94 ? -9.644 -3.418 7.584 1.00 86.81 94 MET A O 1
ATOM 769 N N . LYS A 1 95 ? -9.528 -4.353 5.540 1.00 88.94 95 LYS A N 1
ATOM 770 C CA . LYS A 1 95 ? -10.824 -3.838 5.084 1.00 88.94 95 LYS A CA 1
ATOM 771 C C . LYS A 1 95 ? -11.936 -4.253 6.046 1.00 88.94 95 LYS A C 1
ATOM 773 O O . LYS A 1 95 ? -12.683 -3.398 6.510 1.00 88.94 95 LYS A O 1
ATOM 778 N N . LYS A 1 96 ? -11.999 -5.545 6.381 1.00 86.44 96 LYS A N 1
ATOM 779 C CA . LYS A 1 96 ? -12.990 -6.074 7.321 1.00 86.44 96 LYS A CA 1
ATOM 780 C C . LYS A 1 96 ? -12.888 -5.395 8.690 1.00 86.44 96 LYS A C 1
ATOM 782 O O . LYS A 1 96 ? -13.903 -4.965 9.218 1.00 86.44 96 LYS A O 1
ATOM 787 N N . LEU A 1 97 ? -11.678 -5.239 9.233 1.00 82.94 97 LEU A N 1
ATOM 788 C CA . LEU A 1 97 ? -11.465 -4.552 10.513 1.00 82.94 97 LEU A CA 1
ATOM 789 C C . LEU A 1 97 ? -11.996 -3.111 10.507 1.00 82.94 97 LEU A C 1
ATOM 791 O O . LEU A 1 97 ? -12.651 -2.698 11.462 1.00 82.94 97 LEU A O 1
ATOM 795 N N . ILE A 1 98 ? -11.735 -2.350 9.441 1.00 83.75 98 ILE A N 1
ATOM 796 C CA . ILE A 1 98 ? -12.222 -0.969 9.308 1.00 83.75 98 ILE A CA 1
ATOM 797 C C . ILE A 1 98 ? -13.751 -0.954 9.216 1.00 83.75 98 ILE A C 1
ATOM 799 O O . ILE A 1 98 ? -14.401 -0.178 9.912 1.00 83.75 98 ILE A O 1
ATOM 803 N N . GLU A 1 99 ? -14.339 -1.816 8.387 1.00 84.56 99 GLU A N 1
ATOM 804 C CA . GLU A 1 99 ? -15.794 -1.898 8.226 1.00 84.56 99 GLU A CA 1
ATOM 805 C C . GLU A 1 99 ? -16.503 -2.307 9.528 1.00 84.56 99 GLU A C 1
ATOM 807 O O . GLU A 1 99 ? -17.543 -1.733 9.856 1.00 84.56 99 GLU A O 1
ATOM 812 N N . ASP A 1 100 ? -15.919 -3.231 10.295 1.00 80.50 100 ASP A N 1
ATOM 813 C CA . ASP A 1 100 ? -16.442 -3.686 11.587 1.00 80.50 100 ASP A CA 1
ATOM 814 C C . ASP A 1 100 ? -16.341 -2.587 12.664 1.00 80.50 100 ASP A C 1
ATOM 816 O O . ASP A 1 100 ? -17.253 -2.427 13.479 1.00 80.50 100 ASP A O 1
ATOM 820 N N . ALA A 1 101 ? -15.262 -1.794 12.666 1.00 76.81 101 ALA A N 1
ATOM 821 C CA . ALA A 1 101 ? -15.101 -0.666 13.589 1.00 76.81 101 ALA A CA 1
ATOM 822 C C . ALA A 1 101 ? -16.043 0.506 13.272 1.00 76.81 101 ALA A C 1
ATOM 824 O O . ALA A 1 101 ? -16.444 1.245 14.174 1.00 76.81 101 ALA A O 1
ATOM 825 N N . PHE A 1 102 ? -16.433 0.660 12.006 1.00 80.94 102 PHE A N 1
ATOM 826 C CA . PHE A 1 102 ? -17.304 1.732 11.538 1.00 80.94 102 PHE A CA 1
ATOM 827 C C . PHE A 1 102 ? -18.538 1.166 10.810 1.00 80.94 102 PHE A C 1
ATOM 829 O O . PHE A 1 102 ? -18.704 1.371 9.607 1.00 80.94 102 PHE A O 1
ATOM 836 N N . PRO A 1 103 ? -19.485 0.520 11.517 1.00 78.12 103 PRO A N 1
ATOM 837 C CA . PRO A 1 103 ? -20.612 -0.180 10.886 1.00 78.12 103 PRO A CA 1
ATOM 838 C C . PRO A 1 103 ? -21.546 0.745 10.087 1.00 78.12 103 PRO A C 1
ATOM 840 O O . PRO A 1 103 ? -22.257 0.296 9.189 1.00 78.12 103 PRO A O 1
ATOM 843 N N . LYS A 1 104 ? -21.529 2.050 10.392 1.00 81.06 104 LYS A N 1
ATOM 844 C CA . LYS A 1 104 ? -22.309 3.097 9.712 1.00 81.06 104 LYS A CA 1
ATOM 845 C C . LYS A 1 104 ? -21.562 3.775 8.554 1.00 81.06 104 LYS A C 1
ATOM 847 O O . LYS A 1 104 ? -22.028 4.805 8.076 1.00 81.06 104 LYS A O 1
ATOM 852 N N . LEU A 1 105 ? -20.413 3.248 8.115 1.00 81.56 105 LEU A N 1
ATOM 853 C CA . LEU A 1 105 ? -19.705 3.787 6.951 1.00 81.56 105 LEU A CA 1
ATOM 854 C C . LEU A 1 105 ? -20.635 3.772 5.724 1.00 81.56 105 LEU A C 1
ATOM 856 O O . LEU A 1 105 ? -21.238 2.738 5.415 1.00 81.56 105 LEU A O 1
ATOM 860 N N . GLY A 1 106 ? -20.748 4.906 5.028 1.00 85.00 106 GLY A N 1
ATOM 861 C CA . GLY A 1 106 ? -21.555 5.020 3.811 1.00 85.00 106 GLY A CA 1
ATOM 862 C C . GLY A 1 106 ? -21.039 4.131 2.673 1.00 85.00 106 GLY A C 1
ATOM 863 O O . GLY A 1 106 ? -19.866 3.755 2.656 1.00 85.00 106 GLY A O 1
ATOM 864 N N . GLY A 1 107 ? -21.912 3.806 1.711 1.00 85.81 107 GLY A N 1
ATOM 865 C CA . GLY A 1 107 ? -21.573 2.937 0.573 1.00 85.81 107 GLY A CA 1
ATOM 866 C C . GLY A 1 107 ? -20.378 3.446 -0.239 1.00 85.81 107 GLY A C 1
ATOM 867 O O . GLY A 1 107 ? -19.442 2.692 -0.480 1.00 85.81 107 GLY A O 1
ATOM 868 N N . GLU A 1 108 ? -20.359 4.745 -0.539 1.00 88.00 108 GLU A N 1
ATOM 869 C CA . GLU A 1 108 ? -19.264 5.409 -1.257 1.00 88.00 108 GLU A CA 1
ATOM 870 C C . GLU A 1 108 ? -17.913 5.268 -0.535 1.00 88.00 108 GLU A C 1
ATOM 872 O O . GLU A 1 108 ? -16.896 4.959 -1.147 1.00 88.00 108 GLU A O 1
ATOM 877 N N . ALA A 1 109 ? -17.889 5.417 0.793 1.00 85.38 109 ALA A N 1
ATOM 878 C CA . ALA A 1 109 ? -16.658 5.282 1.569 1.00 85.38 109 ALA A CA 1
ATOM 879 C C . ALA A 1 109 ? -16.118 3.838 1.560 1.00 85.38 109 ALA A C 1
ATOM 881 O O . ALA A 1 109 ? -14.905 3.628 1.490 1.00 85.38 109 ALA A O 1
ATOM 882 N N . LYS A 1 110 ? -17.009 2.836 1.593 1.00 87.38 110 LYS A N 1
ATOM 883 C CA . LYS A 1 110 ? -16.633 1.413 1.489 1.00 87.38 110 LYS A CA 1
ATOM 884 C C . LYS A 1 110 ? -16.101 1.067 0.100 1.00 87.38 110 LYS A C 1
ATOM 886 O O . LYS A 1 110 ? -15.138 0.303 -0.030 1.00 87.38 110 LYS A O 1
ATOM 891 N N . GLU A 1 111 ? -16.718 1.629 -0.933 1.00 90.81 111 GLU A N 1
ATOM 892 C CA . GLU A 1 111 ? -16.259 1.486 -2.310 1.00 90.81 111 GLU A CA 1
ATOM 893 C C . GLU A 1 111 ? -14.879 2.120 -2.488 1.00 90.81 111 GLU A C 1
ATOM 895 O O . GLU A 1 111 ? -13.955 1.431 -2.916 1.00 90.81 111 GLU A O 1
ATOM 900 N N . ASN A 1 112 ? -14.692 3.359 -2.028 1.00 91.31 112 ASN A N 1
ATOM 901 C CA . ASN A 1 112 ? -13.403 4.051 -2.069 1.00 91.31 112 ASN A CA 1
ATOM 902 C C . ASN A 1 112 ? -12.298 3.263 -1.355 1.00 91.31 112 ASN A C 1
ATOM 904 O O . ASN A 1 112 ? -11.220 3.087 -1.914 1.00 91.31 112 ASN A O 1
ATOM 908 N N . LEU A 1 113 ? -12.561 2.706 -0.166 1.00 91.19 113 LEU A N 1
ATOM 909 C CA . LEU A 1 113 ? -11.597 1.840 0.525 1.00 91.19 113 LEU A CA 1
ATOM 910 C C . LEU A 1 113 ? -11.207 0.622 -0.321 1.00 91.19 113 LEU A C 1
ATOM 912 O O . LEU A 1 113 ? -10.030 0.278 -0.421 1.00 91.19 113 LEU A O 1
ATOM 916 N N . SER A 1 114 ? -12.193 -0.025 -0.940 1.00 91.06 114 SER A N 1
ATOM 917 C CA . SER A 1 114 ? -11.974 -1.216 -1.766 1.00 91.06 114 SER A CA 1
ATOM 918 C C . SER A 1 114 ? -11.147 -0.890 -3.006 1.00 91.06 114 SER A C 1
ATOM 920 O O . SER A 1 114 ? -10.148 -1.553 -3.280 1.00 91.06 114 SER A O 1
ATOM 922 N N . VAL A 1 115 ? -11.536 0.165 -3.721 1.00 92.56 115 VAL A N 1
ATOM 923 C CA . VAL A 1 115 ? -10.867 0.621 -4.939 1.00 92.56 115 VAL A CA 1
ATOM 924 C C . VAL A 1 115 ? -9.432 1.042 -4.636 1.00 92.56 115 VAL A C 1
ATOM 926 O O . VAL A 1 115 ? -8.521 0.615 -5.341 1.00 92.56 115 VAL A O 1
ATOM 929 N N . THR A 1 116 ? -9.199 1.808 -3.569 1.00 94.56 116 THR A N 1
ATOM 930 C CA . THR A 1 116 ? -7.854 2.262 -3.191 1.00 94.56 116 THR A CA 1
ATOM 931 C C . THR A 1 116 ? -6.931 1.093 -2.846 1.00 94.56 116 THR A C 1
ATOM 933 O O . THR A 1 116 ? -5.794 1.048 -3.315 1.00 94.56 116 THR A O 1
ATOM 936 N N . LEU A 1 117 ? -7.410 0.104 -2.082 1.00 93.62 117 LEU A N 1
ATOM 937 C CA . LEU A 1 117 ? -6.628 -1.098 -1.768 1.00 93.62 117 LEU A CA 1
ATOM 938 C C . LEU A 1 117 ? -6.256 -1.892 -3.028 1.00 93.62 117 LEU A C 1
ATOM 940 O O . LEU A 1 117 ? -5.118 -2.345 -3.162 1.00 93.62 117 LEU A O 1
ATOM 944 N N . GLU A 1 118 ? -7.196 -2.047 -3.962 1.00 92.56 118 GLU A N 1
ATOM 945 C CA . GLU A 1 118 ? -6.946 -2.741 -5.226 1.00 92.56 118 GLU A CA 1
ATOM 946 C C . GLU A 1 118 ? -5.979 -1.991 -6.143 1.00 92.56 118 GLU A C 1
ATOM 948 O O . GLU A 1 118 ? -5.147 -2.621 -6.800 1.00 92.56 118 GLU A O 1
ATOM 953 N N . ARG A 1 119 ? -6.094 -0.660 -6.210 1.00 94.25 119 ARG A N 1
ATOM 954 C CA . ARG A 1 119 ? -5.182 0.196 -6.978 1.00 94.25 119 ARG A CA 1
ATOM 955 C C . ARG A 1 119 ? -3.775 0.143 -6.403 1.00 94.25 119 ARG A C 1
ATOM 957 O O . ARG A 1 119 ? -2.825 -0.012 -7.161 1.00 94.25 119 ARG A O 1
ATOM 964 N N . PHE A 1 120 ? -3.647 0.194 -5.078 1.00 95.06 120 PHE A N 1
ATOM 965 C CA . PHE A 1 120 ? -2.361 0.069 -4.398 1.00 95.06 120 PHE A CA 1
ATOM 966 C C . PHE A 1 120 ? -1.677 -1.275 -4.697 1.00 95.06 120 PHE A C 1
ATOM 968 O O . PHE A 1 120 ? -0.500 -1.287 -5.050 1.00 95.06 120 PHE A O 1
ATOM 975 N N . GLU A 1 121 ? -2.410 -2.396 -4.609 1.00 92.38 121 GLU A N 1
ATOM 976 C CA . GLU A 1 121 ? -1.892 -3.735 -4.951 1.00 92.38 121 GLU A CA 1
ATOM 977 C 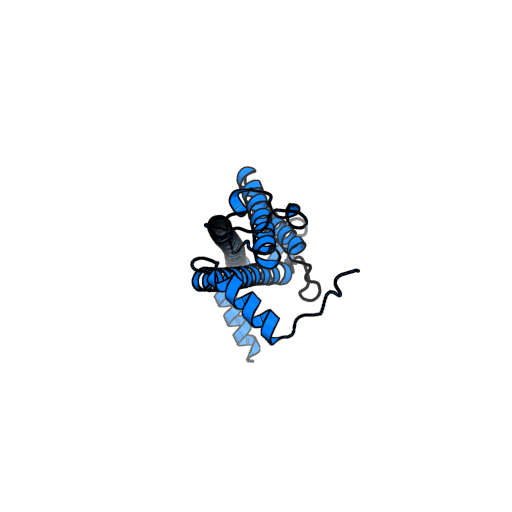C . GLU A 1 121 ? -1.421 -3.792 -6.411 1.00 92.38 121 GLU A C 1
ATOM 979 O O . GLU A 1 121 ? -0.291 -4.196 -6.676 1.00 92.38 121 GLU A O 1
ATOM 984 N N . ALA A 1 122 ? -2.247 -3.324 -7.350 1.00 92.88 122 ALA A N 1
ATOM 985 C CA . ALA A 1 122 ? -1.912 -3.364 -8.770 1.00 92.88 122 ALA A CA 1
ATOM 986 C C . ALA A 1 122 ? -0.691 -2.496 -9.112 1.00 92.88 122 ALA A C 1
ATOM 988 O O . ALA A 1 122 ? 0.214 -2.954 -9.804 1.00 92.88 122 ALA A O 1
ATOM 989 N N . LEU A 1 123 ? -0.630 -1.261 -8.605 1.00 95.81 123 LEU A N 1
ATOM 990 C CA . LEU A 1 123 ? 0.493 -0.355 -8.851 1.00 95.81 123 LEU A CA 1
ATOM 991 C C . LEU A 1 123 ? 1.791 -0.884 -8.233 1.00 95.81 123 LEU A C 1
ATOM 993 O O . LEU A 1 123 ? 2.831 -0.850 -8.891 1.00 95.81 123 LEU A O 1
ATOM 997 N N . ARG A 1 124 ? 1.738 -1.443 -7.016 1.00 94.56 124 ARG A N 1
ATOM 998 C CA . ARG A 1 124 ? 2.882 -2.136 -6.405 1.00 94.56 124 ARG A CA 1
ATOM 999 C C . ARG A 1 124 ? 3.413 -3.233 -7.328 1.00 94.56 124 ARG A C 1
ATOM 1001 O O . ARG A 1 124 ? 4.620 -3.294 -7.562 1.00 94.56 124 ARG A O 1
ATOM 1008 N N . ASP A 1 125 ? 2.528 -4.081 -7.844 1.00 92.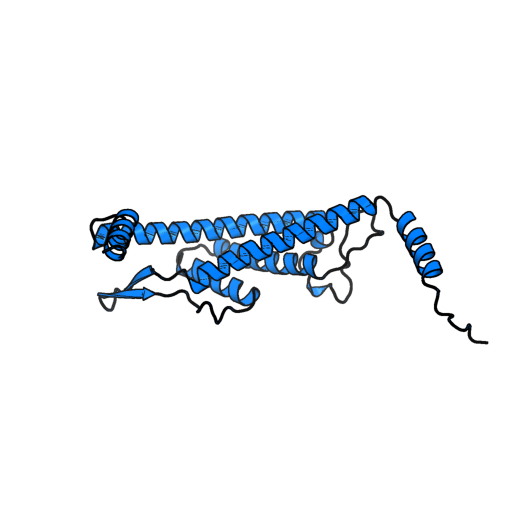81 125 ASP A N 1
ATOM 1009 C CA . ASP A 1 125 ? 2.916 -5.190 -8.714 1.00 92.81 125 ASP A CA 1
ATOM 1010 C C . ASP A 1 125 ? 3.503 -4.691 -10.045 1.00 92.81 125 ASP A C 1
ATOM 1012 O O . ASP A 1 125 ? 4.502 -5.240 -10.517 1.00 92.81 125 ASP A O 1
ATOM 1016 N N . ILE A 1 126 ? 2.959 -3.603 -10.611 1.00 95.44 126 ILE A N 1
ATOM 1017 C CA . ILE A 1 126 ? 3.521 -2.944 -11.802 1.00 95.44 126 ILE A CA 1
ATOM 1018 C C . ILE A 1 126 ? 4.972 -2.532 -11.545 1.00 95.44 126 ILE A C 1
ATOM 1020 O O . ILE A 1 126 ? 5.877 -2.936 -12.280 1.00 95.44 126 ILE A O 1
ATOM 1024 N N . PHE A 1 127 ? 5.219 -1.767 -10.480 1.00 95.62 127 PHE A N 1
ATOM 1025 C CA . PHE A 1 127 ? 6.559 -1.272 -10.163 1.00 95.62 127 PHE A CA 1
ATOM 1026 C C . PHE A 1 127 ? 7.551 -2.394 -9.838 1.00 95.62 127 PHE A C 1
ATOM 1028 O O . PHE A 1 127 ? 8.735 -2.263 -10.168 1.00 95.62 127 PHE A O 1
ATOM 1035 N N . ALA A 1 128 ? 7.085 -3.489 -9.231 1.00 91.88 128 ALA A N 1
ATOM 1036 C CA . ALA A 1 128 ? 7.914 -4.628 -8.849 1.00 91.88 128 ALA A CA 1
ATOM 1037 C C . ALA A 1 128 ? 8.276 -5.546 -10.027 1.00 91.88 128 ALA A C 1
ATOM 1039 O O . ALA A 1 128 ? 9.380 -6.093 -10.057 1.00 91.88 128 ALA A O 1
ATOM 1040 N N . HIS A 1 129 ? 7.363 -5.737 -10.983 1.00 91.12 129 HIS A N 1
ATOM 1041 C CA . HIS A 1 129 ? 7.469 -6.834 -11.949 1.00 91.12 129 HIS A CA 1
ATOM 1042 C C . HIS A 1 129 ? 7.535 -6.398 -13.409 1.00 91.12 129 HIS A C 1
ATOM 1044 O O . HIS A 1 129 ? 8.015 -7.173 -14.239 1.00 91.12 129 HIS A O 1
ATOM 1050 N N . VAL A 1 130 ? 7.078 -5.191 -13.747 1.00 94.88 130 VAL A N 1
ATOM 1051 C CA . VAL A 1 130 ? 6.933 -4.785 -15.146 1.00 94.88 130 VAL A CA 1
ATOM 1052 C C . VAL A 1 130 ? 8.191 -4.053 -15.631 1.00 94.88 130 VAL A C 1
ATOM 1054 O O . VAL A 1 130 ? 8.618 -3.071 -15.010 1.00 94.88 130 VAL A O 1
ATOM 1057 N N . PRO A 1 131 ? 8.823 -4.507 -16.730 1.00 93.12 131 PRO A N 1
ATOM 1058 C CA . PRO A 1 131 ? 9.939 -3.806 -17.349 1.00 93.12 131 PRO A CA 1
ATOM 1059 C C . PRO A 1 131 ? 9.524 -2.454 -17.937 1.00 93.12 131 PRO A C 1
ATOM 1061 O O . PRO A 1 131 ? 8.356 -2.208 -18.238 1.00 93.12 131 PRO A O 1
ATOM 1064 N N . VAL A 1 132 ? 10.514 -1.589 -18.141 1.00 93.38 132 VAL A N 1
ATOM 1065 C CA . VAL A 1 132 ? 10.328 -0.250 -18.707 1.00 93.38 132 VAL A CA 1
ATOM 1066 C C . VAL A 1 132 ? 10.883 -0.209 -20.123 1.00 93.38 132 VAL A C 1
ATOM 1068 O O . VAL A 1 132 ? 11.919 -0.807 -20.415 1.00 93.38 132 VAL A O 1
ATOM 1071 N N . LYS A 1 133 ? 10.190 0.511 -20.998 1.00 91.88 133 LYS A N 1
ATOM 1072 C CA . LYS A 1 133 ? 10.611 0.803 -22.359 1.00 91.88 133 LYS A CA 1
ATOM 1073 C C . LYS A 1 133 ? 11.585 1.988 -22.348 1.00 91.88 133 LYS A C 1
ATOM 1075 O O . LYS A 1 133 ? 11.177 3.144 -22.290 1.00 91.88 133 LYS A O 1
ATOM 1080 N N . TRP A 1 134 ? 12.886 1.696 -22.334 1.00 88.81 134 TRP A N 1
ATOM 1081 C CA . TRP A 1 134 ? 13.943 2.703 -22.152 1.00 88.81 134 TRP A CA 1
ATOM 1082 C C . TRP A 1 134 ? 14.091 3.675 -23.332 1.00 88.81 134 TRP A C 1
ATOM 1084 O O . TRP A 1 134 ? 14.426 4.844 -23.128 1.00 88.81 134 TRP A O 1
ATOM 1094 N N . ASP A 1 135 ? 13.804 3.198 -24.542 1.00 85.31 135 ASP A N 1
ATOM 1095 C CA . ASP A 1 135 ? 13.847 3.931 -25.811 1.00 85.31 135 ASP A CA 1
ATOM 1096 C C . ASP A 1 135 ? 12.645 4.867 -26.020 1.00 85.31 135 ASP A C 1
ATOM 1098 O O . ASP A 1 135 ? 12.673 5.711 -26.913 1.00 85.31 135 ASP A O 1
ATOM 1102 N N . ALA A 1 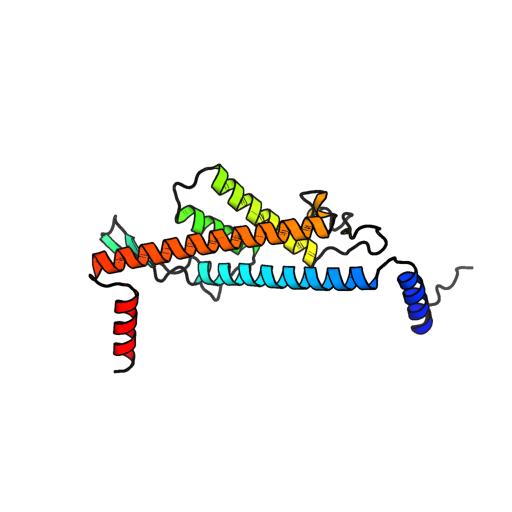136 ? 11.596 4.758 -25.200 1.00 85.50 136 ALA A N 1
ATOM 1103 C CA . ALA A 1 136 ? 10.449 5.652 -25.281 1.00 85.50 136 ALA A CA 1
ATOM 1104 C C . ALA A 1 136 ? 10.829 7.093 -24.889 1.00 85.50 136 ALA A C 1
ATOM 1106 O O . ALA A 1 136 ? 11.688 7.321 -24.031 1.00 85.50 136 ALA A O 1
ATOM 1107 N N . GLN A 1 137 ? 10.195 8.079 -25.535 1.00 81.56 137 GLN A N 1
ATOM 1108 C CA . GLN A 1 137 ? 10.416 9.500 -25.243 1.00 81.56 137 GLN A CA 1
ATOM 1109 C C . GLN A 1 137 ? 10.065 9.800 -23.781 1.00 81.56 137 GLN A C 1
ATOM 1111 O O . GLN A 1 137 ? 10.925 10.257 -23.025 1.00 81.56 137 GLN A O 1
ATOM 1116 N N . ASP A 1 138 ? 8.848 9.427 -23.387 1.00 84.69 138 ASP A N 1
ATOM 1117 C CA . ASP A 1 138 ? 8.417 9.366 -21.997 1.00 84.69 138 ASP A CA 1
ATOM 1118 C C . ASP A 1 138 ? 8.666 7.977 -21.420 1.00 84.69 138 ASP A C 1
ATOM 1120 O O . ASP A 1 138 ? 8.632 6.967 -22.119 1.00 84.69 138 ASP A O 1
ATOM 1124 N N . LEU A 1 139 ? 8.921 7.920 -20.117 1.00 91.31 139 LEU A N 1
ATOM 1125 C CA . LEU A 1 139 ? 9.207 6.668 -19.440 1.00 91.31 139 LEU A CA 1
ATOM 1126 C C . LEU A 1 139 ? 7.920 5.858 -19.270 1.00 91.31 139 LEU A C 1
ATOM 1128 O O . LEU A 1 139 ? 7.010 6.257 -18.537 1.00 91.31 139 LEU A O 1
ATOM 1132 N N . GLU A 1 140 ? 7.856 4.717 -19.949 1.00 94.25 140 GLU A N 1
ATOM 1133 C CA . GLU A 1 140 ? 6.659 3.885 -20.012 1.00 94.25 140 GLU A CA 1
ATOM 1134 C C . GLU A 1 140 ? 6.948 2.435 -19.635 1.00 94.25 140 GLU A C 1
ATOM 1136 O O . GLU A 1 140 ? 7.980 1.870 -19.994 1.00 94.25 140 GLU A O 1
ATOM 1141 N N . PHE A 1 141 ? 6.002 1.794 -18.961 1.00 95.31 141 PHE A N 1
ATOM 1142 C CA . PHE A 1 141 ? 6.023 0.354 -18.758 1.00 95.31 141 PHE A CA 1
ATOM 1143 C C . PHE A 1 141 ? 5.671 -0.407 -20.039 1.00 95.31 141 PHE A C 1
ATOM 1145 O O . PHE A 1 141 ? 4.880 0.048 -20.870 1.00 95.31 141 PHE A O 1
ATOM 1152 N N . ILE A 1 142 ? 6.219 -1.614 -20.171 1.00 93.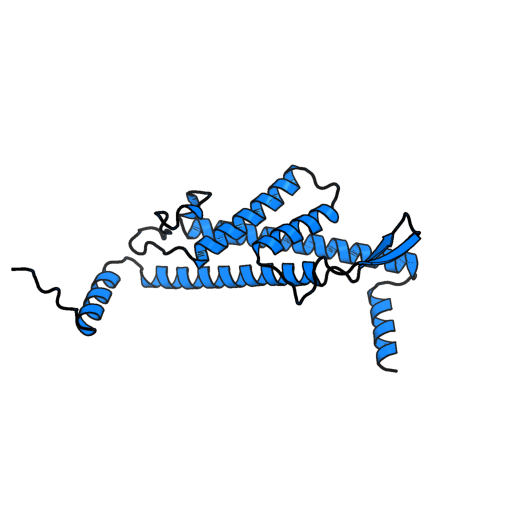44 142 ILE A N 1
ATOM 1153 C CA . ILE A 1 142 ? 5.819 -2.551 -21.222 1.00 93.44 142 ILE A CA 1
ATOM 1154 C C . ILE A 1 142 ? 4.452 -3.141 -20.854 1.00 93.44 142 ILE A C 1
ATOM 1156 O O . ILE A 1 142 ? 4.313 -3.825 -19.843 1.00 93.44 142 ILE A O 1
ATOM 1160 N N . THR A 1 143 ? 3.439 -2.877 -21.682 1.00 89.69 143 THR A N 1
ATOM 1161 C CA . THR A 1 143 ? 2.035 -3.275 -21.434 1.00 89.69 143 THR A CA 1
ATOM 1162 C C . THR A 1 143 ? 1.594 -4.504 -22.226 1.00 89.69 143 THR A C 1
ATOM 1164 O O . THR A 1 143 ? 0.479 -4.999 -22.045 1.00 89.69 143 THR A O 1
ATOM 1167 N N . ASP A 1 144 ? 2.473 -5.028 -23.078 1.00 87.81 144 ASP A N 1
ATOM 1168 C CA . ASP A 1 144 ? 2.219 -6.229 -23.862 1.00 87.81 144 ASP A CA 1
ATOM 1169 C C . ASP A 1 144 ? 2.195 -7.487 -22.981 1.00 87.81 144 ASP A C 1
ATOM 1171 O O . ASP A 1 144 ? 2.515 -7.472 -21.787 1.00 87.81 144 ASP A O 1
ATOM 1175 N N . VAL A 1 145 ? 1.788 -8.615 -23.566 1.00 80.31 145 VAL A N 1
ATOM 1176 C CA . VAL A 1 145 ? 1.876 -9.926 -22.908 1.00 80.31 145 VAL A CA 1
ATOM 1177 C C . VAL A 1 145 ? 3.341 -10.171 -22.504 1.00 80.31 145 VAL A C 1
ATOM 1179 O O . VAL A 1 145 ? 4.220 -9.996 -23.348 1.00 80.31 145 VAL A O 1
ATOM 1182 N N . PRO A 1 146 ? 3.636 -10.569 -21.249 1.00 84.69 146 PRO A N 1
ATOM 1183 C CA . PRO A 1 146 ? 2.729 -11.109 -20.224 1.00 84.69 146 PRO A CA 1
ATOM 1184 C C . PRO A 1 146 ? 2.119 -10.093 -19.239 1.00 84.69 146 PRO A C 1
ATOM 1186 O O . PRO A 1 146 ? 1.298 -10.484 -18.413 1.00 84.69 146 PRO A O 1
ATOM 1189 N N . TYR A 1 147 ? 2.469 -8.809 -19.300 1.00 86.81 147 TYR A N 1
ATOM 1190 C CA . TYR A 1 147 ? 2.196 -7.828 -18.238 1.00 86.81 147 TYR A CA 1
ATOM 1191 C C . TYR A 1 147 ? 0.837 -7.131 -18.327 1.00 86.81 147 TYR A C 1
ATOM 1193 O O . TYR A 1 147 ? 0.411 -6.501 -17.361 1.00 86.81 147 TYR A O 1
ATOM 1201 N N . LYS A 1 148 ? 0.118 -7.281 -19.445 1.00 85.88 148 LYS A N 1
ATOM 1202 C CA . LYS A 1 148 ? -1.188 -6.644 -19.698 1.00 85.88 148 LYS A CA 1
ATOM 1203 C C . LYS A 1 148 ? -2.182 -6.733 -18.532 1.00 85.88 148 LYS A C 1
ATOM 1205 O O . LYS A 1 148 ? -2.923 -5.791 -18.284 1.00 85.88 148 LYS A O 1
ATOM 1210 N N . HIS A 1 149 ? -2.199 -7.855 -17.814 1.00 85.88 149 HIS A N 1
ATOM 1211 C CA . HIS A 1 149 ? -3.135 -8.103 -16.715 1.00 85.88 149 HIS A CA 1
ATOM 1212 C C . HIS A 1 149 ? -2.924 -7.202 -15.484 1.00 85.88 149 HIS A C 1
ATOM 1214 O O . HIS A 1 149 ? -3.843 -7.072 -14.677 1.00 85.88 149 HIS A O 1
ATOM 1220 N N . PHE A 1 150 ? -1.755 -6.568 -15.343 1.00 83.12 150 PHE A N 1
ATOM 1221 C CA . PHE A 1 150 ? -1.490 -5.607 -14.271 1.00 83.12 150 PHE A CA 1
ATOM 1222 C C . PHE A 1 150 ? -2.150 -4.238 -14.521 1.00 83.12 150 PHE A C 1
ATOM 1224 O O . PHE A 1 150 ? -2.446 -3.509 -13.576 1.00 83.12 150 PHE A O 1
ATOM 1231 N N . PHE A 1 151 ? -2.429 -3.891 -15.781 1.00 90.56 151 PHE A N 1
ATOM 1232 C CA . PHE A 1 151 ? -2.909 -2.566 -16.179 1.00 90.56 151 PHE A CA 1
ATOM 1233 C C . PHE A 1 151 ? -4.439 -2.517 -16.230 1.00 90.56 151 PHE A C 1
ATOM 1235 O O . PHE A 1 151 ? -5.051 -2.755 -17.272 1.00 90.56 151 PHE A O 1
ATOM 1242 N N . LYS A 1 152 ? -5.063 -2.192 -15.089 1.00 87.12 152 LYS A N 1
ATOM 1243 C CA . LYS A 1 152 ? -6.508 -1.896 -15.014 1.00 87.12 152 LYS A CA 1
ATOM 1244 C C . LYS A 1 152 ? -6.851 -0.521 -15.605 1.00 87.12 152 LYS A C 1
ATOM 1246 O O . LYS A 1 152 ? -7.937 -0.355 -16.149 1.00 87.12 152 LYS A O 1
ATOM 1251 N N . ASP A 1 153 ? -5.918 0.427 -15.523 1.00 90.06 153 ASP A N 1
ATOM 1252 C CA . ASP A 1 153 ? -5.970 1.734 -16.182 1.00 90.06 153 ASP A CA 1
ATOM 1253 C C . ASP A 1 153 ? -4.810 1.839 -17.187 1.00 90.06 153 ASP A C 1
ATOM 1255 O O . ASP A 1 153 ? -3.660 1.531 -16.868 1.00 90.06 153 ASP A O 1
ATOM 1259 N N . GLN A 1 154 ? -5.110 2.270 -18.415 1.00 89.38 154 GLN A N 1
ATOM 1260 C CA . GLN A 1 154 ? -4.109 2.471 -19.466 1.00 89.38 154 GLN A CA 1
ATOM 1261 C C . GLN A 1 154 ? -3.146 3.619 -19.145 1.00 89.38 154 GLN A C 1
ATOM 1263 O O . GLN A 1 154 ? -1.991 3.583 -19.567 1.00 89.38 154 GLN A O 1
ATOM 1268 N N . ASN A 1 155 ? -3.571 4.600 -18.348 1.00 93.62 155 ASN A N 1
ATOM 1269 C CA . ASN A 1 155 ? -2.725 5.714 -17.927 1.00 93.62 155 ASN A CA 1
ATOM 1270 C C . ASN A 1 155 ? -1.553 5.251 -17.052 1.00 93.62 155 ASN A C 1
ATOM 1272 O O . ASN A 1 155 ? -0.501 5.891 -17.042 1.00 93.62 155 ASN A O 1
ATOM 1276 N N . TRP A 1 156 ? -1.678 4.098 -16.381 1.00 95.19 156 TRP A N 1
ATOM 1277 C CA . TRP A 1 156 ? -0.589 3.502 -15.600 1.00 95.19 156 TRP A CA 1
ATOM 1278 C C . TRP A 1 156 ? 0.592 3.052 -16.454 1.00 95.19 156 TRP A C 1
ATOM 1280 O O . TRP A 1 156 ? 1.659 2.791 -15.908 1.00 95.19 156 TRP A O 1
ATOM 1290 N N . LYS A 1 157 ? 0.443 2.992 -17.784 1.00 94.94 157 LYS A N 1
ATOM 1291 C CA . LYS A 1 157 ? 1.567 2.796 -18.705 1.00 94.94 157 LYS A CA 1
ATOM 1292 C C . LYS A 1 157 ? 2.637 3.867 -18.510 1.00 94.94 157 LYS A C 1
ATOM 1294 O O . LYS A 1 157 ? 3.819 3.553 -18.591 1.00 94.94 157 LYS A O 1
ATOM 1299 N N . ASN A 1 158 ? 2.243 5.108 -18.235 1.00 95.38 158 ASN A N 1
ATOM 1300 C CA . ASN A 1 158 ? 3.176 6.192 -17.965 1.00 95.38 158 ASN A CA 1
ATOM 1301 C C . ASN A 1 158 ? 3.703 6.090 -16.523 1.00 95.38 158 ASN A C 1
ATOM 1303 O O . ASN A 1 158 ? 2.931 6.151 -15.564 1.00 95.38 158 ASN A O 1
ATOM 1307 N N . VAL A 1 159 ? 5.026 5.982 -16.362 1.00 95.19 159 VAL A N 1
ATOM 1308 C CA . VAL A 1 159 ? 5.656 5.775 -15.046 1.00 95.19 159 VAL A CA 1
ATOM 1309 C C . VAL A 1 159 ? 5.365 6.928 -14.086 1.00 95.19 159 VAL A C 1
ATOM 1311 O O . VAL A 1 159 ? 5.103 6.698 -12.906 1.00 95.19 159 VAL A O 1
ATOM 1314 N N . LEU A 1 160 ? 5.397 8.173 -14.567 1.00 93.81 160 LEU A N 1
ATOM 1315 C CA . LEU A 1 160 ? 5.165 9.343 -13.721 1.00 93.81 160 LEU A CA 1
ATOM 1316 C C . LEU A 1 160 ? 3.717 9.385 -13.220 1.00 93.81 160 LEU A C 1
ATOM 1318 O O . LEU A 1 160 ? 3.483 9.697 -12.052 1.00 93.81 160 LEU A O 1
ATOM 1322 N N . PHE A 1 161 ? 2.757 9.060 -14.088 1.00 95.62 161 PHE A N 1
ATOM 1323 C CA . PHE A 1 161 ? 1.347 8.961 -13.717 1.00 95.62 161 PHE A CA 1
ATOM 1324 C C . PHE A 1 161 ? 1.124 7.846 -12.688 1.00 95.62 161 PHE A C 1
ATOM 1326 O O . PHE A 1 161 ? 0.581 8.107 -11.615 1.00 95.62 161 PHE A O 1
ATOM 1333 N N . ALA A 1 162 ? 1.627 6.638 -12.965 1.00 96.44 162 ALA A N 1
ATOM 1334 C CA . ALA A 1 162 ? 1.542 5.502 -12.051 1.00 96.44 162 ALA A CA 1
ATOM 1335 C C . ALA A 1 162 ? 2.161 5.812 -10.678 1.00 96.44 162 ALA A C 1
ATOM 1337 O O . ALA A 1 162 ? 1.593 5.454 -9.650 1.00 96.44 162 ALA A O 1
ATOM 1338 N N . ASN A 1 163 ? 3.295 6.521 -10.644 1.00 96.25 163 ASN A N 1
ATOM 1339 C CA . ASN A 1 163 ? 3.947 6.911 -9.394 1.00 96.25 163 ASN A CA 1
ATOM 1340 C C . ASN A 1 163 ? 3.099 7.907 -8.592 1.00 96.25 163 ASN A C 1
ATOM 1342 O O . ASN A 1 163 ? 2.912 7.733 -7.391 1.00 96.25 163 ASN A O 1
ATOM 1346 N N . LYS A 1 164 ? 2.551 8.939 -9.248 1.00 96.31 164 LYS A N 1
ATOM 1347 C CA . LYS A 1 164 ? 1.662 9.911 -8.589 1.00 96.31 164 LYS A CA 1
ATOM 1348 C C . LYS A 1 164 ? 0.443 9.228 -7.984 1.00 96.31 164 LYS A C 1
ATOM 1350 O O . LYS A 1 164 ? 0.097 9.503 -6.836 1.00 96.31 164 LYS A O 1
ATOM 1355 N N . GLU A 1 165 ? -0.177 8.321 -8.732 1.00 96.19 165 GLU A N 1
ATOM 1356 C CA . GLU A 1 165 ? -1.288 7.541 -8.205 1.00 96.19 165 GLU A CA 1
ATOM 1357 C C . GLU A 1 165 ? -0.851 6.642 -7.052 1.00 96.19 165 GLU A C 1
ATOM 1359 O O . GLU A 1 165 ? -1.530 6.609 -6.030 1.00 96.19 165 GLU A O 1
ATOM 1364 N N . PHE A 1 166 ? 0.286 5.952 -7.155 1.00 96.94 166 PHE A N 1
ATOM 1365 C CA . PHE A 1 166 ? 0.772 5.081 -6.086 1.00 96.94 166 PHE A CA 1
ATOM 1366 C C . PHE A 1 166 ? 0.968 5.854 -4.776 1.00 96.94 166 PHE A C 1
ATOM 1368 O O . PHE A 1 166 ? 0.450 5.443 -3.739 1.00 96.94 166 PHE A O 1
ATOM 1375 N N . VAL A 1 167 ? 1.636 7.010 -4.832 1.00 96.44 167 VAL A N 1
ATOM 1376 C CA . VAL A 1 167 ? 1.856 7.879 -3.665 1.00 96.44 167 VAL A CA 1
ATOM 1377 C C . VAL A 1 167 ? 0.532 8.403 -3.101 1.00 96.44 167 VAL A C 1
ATOM 1379 O O . VAL A 1 167 ? 0.351 8.426 -1.885 1.00 96.44 167 VAL A O 1
ATOM 1382 N N . SER A 1 168 ? -0.425 8.771 -3.958 1.00 96.38 168 SER A N 1
ATOM 1383 C CA . SER A 1 168 ? -1.750 9.217 -3.513 1.00 96.38 168 SER A CA 1
ATOM 1384 C C . SER A 1 168 ? -2.537 8.101 -2.814 1.00 96.38 168 SER A C 1
ATOM 1386 O O . SER A 1 168 ? -3.093 8.337 -1.741 1.00 96.38 168 SER A O 1
ATOM 1388 N N . ASN A 1 169 ? -2.542 6.884 -3.372 1.00 96.31 169 ASN A N 1
ATOM 1389 C CA . ASN A 1 169 ? -3.178 5.722 -2.746 1.00 96.31 169 ASN A CA 1
ATOM 1390 C C . ASN A 1 169 ? -2.485 5.370 -1.417 1.00 96.31 169 ASN A C 1
ATOM 1392 O O . ASN A 1 169 ? -3.166 5.091 -0.433 1.00 96.31 169 ASN A O 1
ATOM 1396 N N . PHE A 1 170 ? -1.148 5.416 -1.363 1.00 96.00 170 PHE A N 1
ATOM 1397 C CA . PHE A 1 170 ? -0.379 5.206 -0.133 1.00 96.00 170 PHE A CA 1
ATOM 1398 C C . PHE A 1 170 ? -0.793 6.184 0.968 1.00 96.00 170 PHE A C 1
ATOM 1400 O O . PHE A 1 170 ? -1.149 5.746 2.062 1.00 96.00 170 PHE A O 1
ATOM 1407 N N . GLN A 1 171 ? -0.782 7.489 0.674 1.00 96.12 171 GLN A N 1
ATOM 1408 C CA . GLN A 1 171 ? -1.118 8.522 1.652 1.00 96.12 171 GLN A CA 1
ATOM 1409 C C . GLN A 1 171 ? -2.527 8.307 2.204 1.00 96.12 171 GLN A C 1
ATOM 1411 O O . GLN A 1 171 ? -2.719 8.262 3.417 1.00 96.12 171 GLN A O 1
ATOM 1416 N N . TRP A 1 172 ? -3.494 8.068 1.316 1.00 95.25 172 TRP A N 1
ATOM 1417 C CA . TRP A 1 172 ? -4.872 7.824 1.719 1.00 95.25 172 TRP A CA 1
ATOM 1418 C C . TRP A 1 172 ? -5.007 6.584 2.616 1.00 95.25 172 TRP A C 1
ATOM 1420 O O . TRP A 1 172 ? -5.701 6.622 3.631 1.00 95.25 172 TRP A O 1
ATOM 1430 N N . LEU A 1 173 ? -4.320 5.483 2.285 1.00 94.44 173 LEU A N 1
ATOM 1431 C CA . LEU A 1 173 ? -4.335 4.272 3.111 1.00 94.44 173 LEU A CA 1
ATOM 1432 C C . LEU A 1 173 ? -3.721 4.509 4.492 1.00 94.44 173 LEU A C 1
ATOM 1434 O O . LEU A 1 173 ? -4.270 4.026 5.483 1.00 94.44 173 LEU A O 1
ATOM 1438 N N . ILE A 1 174 ? -2.617 5.254 4.575 1.00 93.75 174 ILE A N 1
ATOM 1439 C CA . ILE A 1 174 ? -2.013 5.636 5.856 1.00 93.75 174 ILE A CA 1
ATOM 1440 C C . ILE A 1 174 ? -2.984 6.474 6.683 1.00 93.75 174 ILE A C 1
ATOM 1442 O O . ILE A 1 174 ? -3.174 6.176 7.862 1.00 93.75 174 ILE A O 1
ATOM 1446 N N . ASP A 1 175 ? -3.651 7.456 6.082 1.00 91.94 175 ASP A N 1
ATOM 1447 C CA . ASP A 1 175 ? -4.603 8.316 6.787 1.00 91.94 175 ASP A CA 1
ATOM 1448 C C . ASP A 1 175 ? -5.772 7.505 7.364 1.00 91.94 175 ASP A C 1
ATOM 1450 O O . ASP A 1 175 ? -6.146 7.673 8.527 1.00 91.94 175 ASP A O 1
ATOM 1454 N N . VAL A 1 176 ? -6.301 6.548 6.596 1.00 89.94 176 VAL A N 1
ATOM 1455 C CA . VAL A 1 176 ? -7.356 5.638 7.066 1.00 89.94 176 VAL A CA 1
ATOM 1456 C C . VAL A 1 176 ? -6.867 4.737 8.199 1.00 89.94 176 VAL A C 1
ATOM 1458 O O . VAL A 1 176 ? -7.571 4.555 9.195 1.00 89.94 176 VAL A O 1
ATOM 1461 N N . ILE A 1 177 ? -5.655 4.190 8.089 1.00 88.44 177 ILE A N 1
ATOM 1462 C CA . ILE A 1 177 ? -5.041 3.378 9.147 1.00 88.44 177 ILE A CA 1
ATOM 1463 C C . ILE A 1 177 ? -4.856 4.199 10.432 1.00 88.44 177 ILE A C 1
ATOM 1465 O O . ILE A 1 177 ? -5.131 3.708 11.531 1.00 88.44 177 ILE A O 1
ATOM 1469 N N . LEU A 1 178 ? -4.402 5.447 10.316 1.00 88.19 178 LEU A N 1
ATOM 1470 C CA . LEU A 1 178 ? -4.235 6.354 11.449 1.00 88.19 178 LEU A CA 1
ATOM 1471 C C . LEU A 1 178 ? -5.581 6.682 12.099 1.00 88.19 178 LEU A C 1
ATOM 1473 O O . LEU A 1 178 ? -5.693 6.589 13.322 1.00 88.19 178 LEU A O 1
ATOM 1477 N N . ALA A 1 179 ? -6.611 6.979 11.306 1.00 85.12 179 ALA A N 1
ATOM 1478 C CA . ALA A 1 179 ? -7.961 7.233 11.806 1.00 85.12 179 ALA A CA 1
ATOM 1479 C C . ALA A 1 179 ? -8.540 6.012 12.544 1.00 85.12 179 ALA A C 1
ATOM 1481 O O . ALA A 1 179 ? -9.100 6.142 13.636 1.00 85.12 179 ALA A O 1
ATOM 1482 N N . TYR A 1 180 ? -8.348 4.811 11.993 1.00 84.81 180 TYR A N 1
ATOM 1483 C CA . TYR A 1 180 ? -8.723 3.560 12.652 1.00 84.81 180 TYR A CA 1
ATOM 1484 C C . TYR A 1 180 ? -8.005 3.393 14.001 1.00 84.81 180 TYR A C 1
ATOM 1486 O O . TYR A 1 180 ? -8.646 3.148 15.023 1.00 84.81 180 TYR A O 1
ATOM 1494 N N . ASN A 1 181 ? -6.686 3.605 14.041 1.00 82.81 181 ASN A N 1
ATOM 1495 C CA . ASN A 1 181 ? -5.909 3.538 15.281 1.00 82.81 181 ASN A CA 1
ATOM 1496 C C . ASN A 1 181 ? -6.383 4.540 16.336 1.00 82.81 181 ASN A C 1
ATOM 1498 O O . ASN A 1 181 ? -6.542 4.181 17.504 1.00 82.81 181 ASN A O 1
ATOM 1502 N N . GLN A 1 182 ? -6.630 5.785 15.934 1.00 83.25 182 GLN A N 1
ATOM 1503 C CA . GLN A 1 182 ? -7.136 6.826 16.824 1.00 83.25 182 GLN A CA 1
ATOM 1504 C C . GLN A 1 182 ? -8.496 6.449 17.414 1.00 83.25 182 GLN A C 1
ATOM 1506 O O . GLN A 1 182 ? -8.696 6.597 18.619 1.00 83.25 182 GLN A O 1
ATOM 1511 N N . SER A 1 183 ? -9.403 5.898 16.601 1.00 81.25 183 SER A N 1
ATOM 1512 C CA . SER A 1 183 ? -10.711 5.426 17.068 1.00 81.25 183 SER A CA 1
ATOM 1513 C C . SER A 1 183 ? -10.580 4.370 18.169 1.00 81.25 183 SER A C 1
ATOM 1515 O O . SER A 1 183 ? -11.254 4.445 19.199 1.00 81.25 183 SER A O 1
ATOM 1517 N N . ILE A 1 184 ? -9.651 3.428 18.005 1.00 79.12 184 ILE A N 1
ATOM 1518 C CA . ILE A 1 184 ? -9.402 2.377 18.997 1.00 79.12 184 ILE A CA 1
ATOM 1519 C C . ILE A 1 184 ? -8.812 2.941 20.283 1.00 79.12 184 ILE A C 1
ATOM 1521 O O . ILE A 1 184 ? -9.262 2.585 21.371 1.00 79.12 184 ILE A O 1
ATOM 1525 N N . LEU A 1 185 ? -7.819 3.825 20.183 1.00 79.88 185 LEU A N 1
ATOM 1526 C CA . LEU A 1 185 ? -7.227 4.470 21.357 1.00 79.88 185 LEU A CA 1
ATOM 1527 C C . LEU A 1 185 ? -8.268 5.284 22.132 1.00 79.88 185 LEU A C 1
ATOM 1529 O O . LEU A 1 185 ? -8.322 5.208 23.358 1.00 79.88 185 LEU A O 1
ATOM 1533 N N . PHE A 1 186 ? -9.144 5.994 21.423 1.00 82.50 186 PHE A N 1
ATOM 1534 C CA . PHE A 1 186 ? -10.224 6.758 22.033 1.00 82.50 186 PHE A CA 1
ATOM 1535 C C . PHE A 1 186 ? -11.231 5.859 22.763 1.00 82.50 186 PHE A C 1
ATOM 1537 O O . PHE A 1 186 ? -11.590 6.124 23.910 1.00 82.50 186 PHE A O 1
ATOM 1544 N N . LYS A 1 187 ? -11.635 4.746 22.140 1.00 79.75 187 LYS A N 1
ATOM 1545 C CA . LYS A 1 187 ? -12.520 3.749 22.758 1.00 79.75 187 LYS A CA 1
ATOM 1546 C C . LYS A 1 187 ? -11.922 3.181 24.052 1.00 79.75 187 LYS A C 1
ATOM 1548 O O . LYS A 1 187 ? -12.615 3.087 25.063 1.00 79.75 187 LYS A O 1
ATOM 1553 N N . LYS A 1 188 ? -10.626 2.860 24.040 1.00 77.56 188 LYS A N 1
ATOM 1554 C CA . LYS A 1 188 ? -9.887 2.376 25.216 1.00 77.56 188 LYS A CA 1
ATOM 1555 C C . LYS A 1 188 ? -9.838 3.389 26.351 1.00 77.56 188 LYS A C 1
ATOM 1557 O O . LYS A 1 188 ? -9.994 3.002 27.507 1.00 77.56 188 LYS A O 1
ATOM 1562 N N . GLU A 1 189 ? -9.626 4.661 26.030 1.00 81.94 189 GLU A N 1
ATOM 1563 C CA . GLU A 1 189 ? -9.619 5.741 27.018 1.00 81.94 189 GLU A CA 1
ATOM 1564 C C . GLU A 1 189 ? -11.001 5.916 27.663 1.00 81.94 189 GLU A C 1
ATOM 1566 O O . GLU A 1 189 ? -11.098 6.010 28.887 1.00 81.94 189 GLU A O 1
ATOM 1571 N N . ILE A 1 190 ? -12.078 5.876 26.868 1.00 83.00 190 ILE A N 1
ATOM 1572 C CA . ILE A 1 190 ? -13.454 5.927 27.386 1.00 83.00 190 ILE A CA 1
ATOM 1573 C C . ILE A 1 190 ? -13.707 4.778 28.363 1.00 83.00 190 ILE A C 1
ATOM 1575 O O . ILE A 1 190 ? -14.173 5.015 29.477 1.00 83.00 190 ILE A O 1
ATOM 1579 N N . TYR A 1 191 ? -13.396 3.540 27.973 1.00 80.69 191 TYR A N 1
ATOM 1580 C CA . TYR A 1 191 ? -13.635 2.392 28.846 1.00 80.69 191 TYR A CA 1
ATOM 1581 C C . TYR A 1 191 ? -12.813 2.444 30.127 1.00 80.69 191 TYR A C 1
ATOM 1583 O O . TYR A 1 191 ? -13.359 2.160 31.189 1.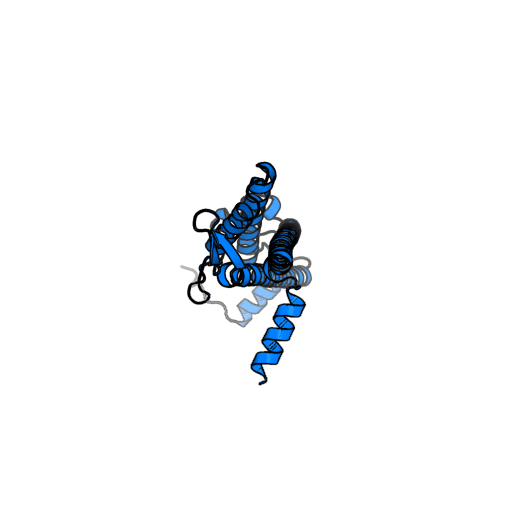00 80.69 191 TYR A O 1
ATOM 1591 N N . SER A 1 192 ? -11.546 2.855 30.068 1.00 80.56 192 SER A N 1
ATOM 1592 C CA . SER A 1 192 ? -10.738 3.022 31.279 1.00 80.56 192 SER A CA 1
ATOM 1593 C C . SER A 1 192 ? -11.333 4.038 32.238 1.00 80.56 192 SER A C 1
ATOM 1595 O O . SER A 1 192 ? -11.476 3.746 33.425 1.00 80.56 192 SER A O 1
ATOM 1597 N N . ARG A 1 193 ? -11.763 5.197 31.729 1.00 83.00 193 ARG A N 1
ATOM 1598 C CA . ARG A 1 193 ? -12.383 6.220 32.573 1.00 83.00 193 ARG A CA 1
ATOM 1599 C C . ARG A 1 193 ? -13.689 5.740 33.192 1.00 83.00 193 ARG A C 1
ATOM 1601 O O . ARG A 1 193 ? -13.904 5.973 34.374 1.00 83.00 193 ARG A O 1
ATOM 1608 N N . ILE A 1 194 ? -14.537 5.059 32.421 1.00 82.62 194 ILE A N 1
ATOM 1609 C CA . ILE A 1 194 ? -15.833 4.565 32.909 1.00 82.62 194 ILE A CA 1
ATOM 1610 C C . ILE A 1 194 ? -15.657 3.441 33.935 1.00 82.62 194 ILE A C 1
ATOM 1612 O O . ILE A 1 194 ? -16.333 3.442 34.958 1.00 82.62 194 ILE A O 1
ATOM 1616 N N . LEU A 1 195 ? -14.782 2.470 33.662 1.00 79.62 195 LEU A N 1
ATOM 1617 C CA . LEU A 1 195 ? -14.681 1.246 34.462 1.00 79.62 195 LEU A CA 1
ATOM 1618 C C . LEU A 1 195 ? -13.739 1.383 35.655 1.00 79.62 195 LEU A C 1
ATOM 1620 O O . LEU A 1 195 ? -13.967 0.753 36.682 1.00 79.62 195 LEU A O 1
ATOM 1624 N N . LEU A 1 196 ? -12.671 2.168 35.510 1.00 82.31 196 LEU A N 1
ATOM 1625 C CA . LEU A 1 196 ? -11.582 2.241 36.485 1.00 82.31 196 LEU A CA 1
ATOM 1626 C C . LEU A 1 196 ? -11.411 3.642 37.078 1.00 82.31 196 LEU A C 1
ATOM 1628 O O . LEU A 1 196 ? -10.612 3.812 37.994 1.00 82.31 196 LEU A O 1
ATOM 1632 N N . GLY A 1 197 ? -12.126 4.649 36.563 1.00 86.25 197 GLY A N 1
ATOM 1633 C CA . GLY A 1 197 ? -11.984 6.040 37.002 1.00 86.25 197 GLY A CA 1
ATOM 1634 C C . GLY A 1 197 ? -10.628 6.667 36.658 1.00 86.25 197 GLY A C 1
ATOM 1635 O O . GLY A 1 197 ? -10.329 7.753 37.146 1.00 86.25 197 GLY A O 1
ATOM 1636 N N . LYS A 1 198 ? -9.812 5.997 35.835 1.00 85.94 198 LYS A N 1
ATOM 1637 C CA . LYS A 1 198 ? -8.441 6.389 35.478 1.00 85.94 198 LYS A CA 1
ATOM 1638 C C . LYS A 1 198 ? -8.263 6.407 33.964 1.00 85.94 198 LYS A C 1
ATOM 1640 O O . LYS A 1 198 ? -8.941 5.681 33.239 1.00 85.94 198 LYS A O 1
ATOM 1645 N N . SER A 1 199 ? -7.344 7.226 33.482 1.00 87.00 199 SER A N 1
ATOM 1646 C CA . SER A 1 199 ? -6.878 7.208 32.095 1.00 87.00 199 SER A CA 1
ATOM 1647 C C . SER A 1 199 ? -6.037 5.963 31.795 1.00 87.00 199 SER A C 1
ATOM 1649 O O . SER A 1 199 ? -5.472 5.331 32.692 1.00 87.00 199 SER A O 1
ATOM 1651 N N . GLN A 1 200 ? -5.900 5.618 30.514 1.00 79.56 200 GLN A N 1
ATOM 1652 C CA . GLN A 1 200 ? -5.027 4.519 30.078 1.00 79.56 200 GLN A CA 1
ATOM 1653 C C . GLN A 1 200 ? -3.562 4.731 30.488 1.00 79.56 200 GLN A C 1
ATOM 1655 O O . GLN A 1 200 ? -2.879 3.775 30.853 1.00 79.56 200 GLN A O 1
ATOM 1660 N N . ALA A 1 201 ? -3.083 5.978 30.466 1.00 82.25 201 ALA A N 1
ATOM 1661 C CA . ALA A 1 201 ? -1.714 6.308 30.852 1.00 82.25 201 ALA A CA 1
ATOM 1662 C C . ALA A 1 201 ? -1.456 6.045 32.344 1.00 82.25 201 ALA A C 1
ATOM 1664 O O . ALA A 1 201 ? -0.430 5.467 32.698 1.00 82.25 201 ALA A O 1
ATOM 1665 N N . GLU A 1 202 ? -2.401 6.412 33.211 1.00 81.19 202 GLU A N 1
ATOM 1666 C CA . GLU A 1 202 ? -2.310 6.157 34.654 1.00 81.19 202 GLU A CA 1
ATOM 1667 C C . GLU A 1 202 ? -2.279 4.656 34.951 1.00 81.19 202 GLU A C 1
ATOM 1669 O O . GLU A 1 202 ? -1.394 4.189 35.665 1.00 81.19 202 GLU A O 1
ATOM 1674 N N . ILE A 1 203 ? -3.172 3.883 34.325 1.00 80.69 203 ILE A N 1
ATOM 1675 C CA . ILE A 1 203 ? -3.217 2.421 34.481 1.00 80.69 203 ILE A CA 1
ATOM 1676 C C . ILE A 1 203 ? -1.896 1.781 34.035 1.00 80.69 203 ILE A C 1
ATOM 1678 O O . ILE A 1 203 ? -1.371 0.893 34.708 1.00 80.69 203 ILE A O 1
ATOM 1682 N N . GLN A 1 204 ? -1.336 2.229 32.908 1.00 79.25 204 GLN A N 1
ATOM 1683 C CA . GLN A 1 204 ? -0.073 1.700 32.398 1.00 79.25 204 GLN A CA 1
ATOM 1684 C C . GLN A 1 204 ? 1.105 2.024 33.327 1.00 79.25 204 GLN A C 1
ATOM 1686 O O . GLN A 1 204 ? 1.978 1.176 33.518 1.00 79.25 204 GLN A O 1
ATOM 1691 N N . ASN A 1 205 ? 1.130 3.222 33.915 1.00 85.06 205 ASN A N 1
ATOM 1692 C CA . ASN A 1 205 ? 2.166 3.628 34.863 1.00 85.06 205 ASN A CA 1
ATOM 1693 C C . ASN A 1 205 ? 2.099 2.809 36.158 1.00 85.06 205 ASN A C 1
ATOM 1695 O O . ASN A 1 205 ? 3.130 2.315 36.611 1.00 85.06 205 ASN A O 1
ATOM 1699 N N . GLU A 1 206 ? 0.901 2.590 36.703 1.00 83.88 206 GLU A N 1
ATOM 1700 C CA . GLU A 1 206 ? 0.696 1.736 37.882 1.00 83.88 206 GLU A CA 1
ATOM 1701 C C . GLU A 1 206 ? 1.129 0.289 37.613 1.00 83.88 206 GLU A C 1
ATOM 1703 O O . GLU A 1 206 ? 1.875 -0.299 38.396 1.00 83.88 206 GLU A O 1
ATOM 1708 N N . ALA A 1 207 ? 0.744 -0.268 36.461 1.00 81.50 207 ALA A N 1
ATOM 1709 C CA . ALA A 1 207 ? 1.133 -1.621 36.066 1.00 81.50 207 ALA A CA 1
ATOM 1710 C C . ALA A 1 207 ? 2.651 -1.778 35.863 1.00 81.50 207 ALA A C 1
ATOM 1712 O O . ALA A 1 207 ? 3.199 -2.851 36.114 1.00 81.50 207 ALA A O 1
ATOM 1713 N N . ASN A 1 208 ? 3.334 -0.733 35.389 1.00 79.25 208 ASN A N 1
ATOM 1714 C CA . ASN A 1 208 ? 4.788 -0.739 35.240 1.00 79.25 208 ASN A CA 1
ATOM 1715 C C . ASN A 1 208 ? 5.503 -0.615 36.594 1.00 79.25 208 ASN A C 1
ATOM 1717 O O . ASN A 1 208 ? 6.546 -1.239 36.768 1.00 79.25 208 ASN A O 1
ATOM 1721 N N . GLY A 1 209 ? 4.944 0.140 37.545 1.00 79.38 209 GLY A N 1
ATOM 1722 C CA . GLY A 1 209 ? 5.451 0.216 38.918 1.00 79.38 209 GLY A CA 1
ATOM 1723 C C . GLY A 1 209 ? 5.429 -1.145 39.616 1.00 79.38 209 GLY A C 1
ATOM 1724 O O . GLY A 1 209 ? 6.445 -1.571 40.148 1.00 79.38 209 GLY A O 1
ATOM 1725 N N . LEU A 1 210 ? 4.321 -1.880 39.481 1.00 76.38 210 LEU A N 1
ATOM 1726 C CA . LEU A 1 210 ? 4.133 -3.218 40.064 1.00 76.38 210 LEU A CA 1
ATOM 1727 C C . LEU A 1 210 ? 5.035 -4.317 39.476 1.00 76.38 210 LEU A C 1
ATOM 1729 O O . LEU A 1 210 ? 5.130 -5.394 40.047 1.00 76.38 210 LEU A O 1
ATOM 1733 N N . LYS A 1 211 ? 5.655 -4.100 38.309 1.00 69.12 211 LYS A N 1
ATOM 1734 C CA . LYS A 1 211 ? 6.613 -5.056 37.719 1.00 69.12 211 LYS A CA 1
ATOM 1735 C C . LYS A 1 211 ? 8.039 -4.886 38.232 1.00 69.12 211 LYS A C 1
ATOM 1737 O O . LYS A 1 211 ? 8.873 -5.746 37.958 1.00 69.12 211 LYS A O 1
ATOM 1742 N N . ASN A 1 212 ? 8.316 -3.761 38.882 1.00 56.84 212 ASN A N 1
ATOM 1743 C CA . ASN A 1 212 ? 9.626 -3.424 39.426 1.00 56.84 212 ASN A CA 1
ATOM 1744 C C . ASN A 1 212 ? 9.692 -3.641 40.952 1.00 56.84 212 ASN A C 1
ATOM 1746 O O . ASN A 1 212 ? 10.712 -3.306 41.553 1.00 56.84 212 ASN A O 1
ATOM 1750 N N . GLU A 1 213 ? 8.626 -4.189 41.546 1.00 45.44 213 GLU A N 1
ATOM 1751 C CA . GLU A 1 213 ? 8.547 -4.723 42.915 1.00 45.44 213 GLU A CA 1
ATOM 1752 C C . GLU A 1 213 ? 8.600 -6.258 42.884 1.00 45.44 213 GLU A C 1
ATOM 1754 O O . GLU A 1 213 ? 9.239 -6.836 43.792 1.00 45.44 213 GLU A O 1
#

Foldseek 3Di:
DDPPPPDDDPVRVVVVVVVVCVLFPPLVVLVVVLVVLLVVLVVLLVVLVVLLLCQQFAVWCAFDQPPVVRHTDRGGRVDHSVPDDDPVVSLVSVLVLLCVLCVPDDPVRSVVSVVLSLLLVLLSCCSVPWDWDRRDPAIFTDCDPPNVVSPPDPLCRGVVSSSVSNVVSSVVSVVSSVVSVVSRQVSQQVCCCVPPVDGPVVVVVVVVVVVVD